Protein AF-0000000084834146 (afdb_homodimer)

Structure (mmCIF, N/CA/C/O backbone):
data_AF-0000000084834146-model_v1
#
loop_
_entity.id
_entity.type
_entity.pdbx_description
1 polymer 'TIFA inhibitor'
#
loop_
_atom_site.group_PDB
_atom_site.id
_atom_site.type_symbol
_atom_site.label_atom_id
_atom_site.label_alt_id
_atom_site.label_comp_id
_atom_site.label_asym_id
_atom_site.label_entity_id
_atom_site.label_seq_id
_atom_site.pdbx_PDB_ins_code
_atom_site.Cartn_x
_atom_site.Cartn_y
_atom_site.Cartn_z
_atom_site.occupancy
_atom_site.B_iso_or_equiv
_atom_site.auth_seq_id
_atom_site.auth_comp_id
_atom_site.auth_asym_id
_atom_site.auth_atom_id
_atom_site.pdbx_PDB_model_num
ATOM 1 N N . MET A 1 1 ? 30.234 0.533 -3.324 1 49.28 1 MET A N 1
ATOM 2 C CA . MET A 1 1 ? 29.766 -0.846 -3.395 1 49.28 1 MET A CA 1
ATOM 3 C C . MET A 1 1 ? 28.297 -0.895 -3.822 1 49.28 1 MET A C 1
ATOM 5 O O . MET A 1 1 ? 27.484 -0.111 -3.34 1 49.28 1 MET A O 1
ATOM 9 N N . GLU A 1 2 ? 27.922 -1.346 -4.926 1 60.44 2 GLU A N 1
ATOM 10 C CA . GLU A 1 2 ? 26.562 -1.319 -5.461 1 60.44 2 GLU A CA 1
ATOM 11 C C . GLU A 1 2 ? 25.578 -1.938 -4.48 1 60.44 2 GLU A C 1
ATOM 13 O O . GLU A 1 2 ? 25.828 -3.016 -3.938 1 60.44 2 GLU A O 1
ATOM 18 N N . GLU A 1 3 ? 24.719 -1.154 -3.863 1 77.25 3 GLU A N 1
ATOM 19 C CA . GLU A 1 3 ? 23.781 -1.644 -2.865 1 77.25 3 GLU A CA 1
ATOM 20 C C . GLU A 1 3 ? 23.031 -2.877 -3.369 1 77.25 3 GLU A C 1
ATOM 22 O O . GLU A 1 3 ? 22.562 -2.902 -4.508 1 77.25 3 GLU A O 1
ATOM 27 N N . GLN A 1 4 ? 23.266 -3.998 -2.686 1 89.62 4 GLN A N 1
ATOM 28 C CA . GLN A 1 4 ? 22.578 -5.242 -3.035 1 89.62 4 GLN A CA 1
ATOM 29 C C . GLN A 1 4 ? 21.078 -5.039 -3.115 1 89.62 4 GLN A C 1
ATOM 31 O O . GLN A 1 4 ? 20.453 -4.59 -2.152 1 89.62 4 GLN A O 1
ATOM 36 N N . VAL A 1 5 ? 20.516 -5.234 -4.289 1 93.19 5 VAL A N 1
ATOM 37 C CA . VAL A 1 5 ? 19.094 -5.039 -4.582 1 93.19 5 VAL A CA 1
ATOM 38 C C . VAL A 1 5 ? 18.297 -6.227 -4.059 1 93.19 5 VAL A C 1
ATOM 40 O O . VAL A 1 5 ? 18.75 -7.371 -4.129 1 93.19 5 VAL A O 1
ATOM 43 N N . SER A 1 6 ? 17.203 -5.977 -3.434 1 94.88 6 SER A N 1
ATOM 44 C CA . SER A 1 6 ? 16.297 -7.059 -3.068 1 94.88 6 SER A CA 1
ATOM 45 C C . SER A 1 6 ? 15.781 -7.793 -4.301 1 94.88 6 SER A C 1
ATOM 47 O O . SER A 1 6 ? 15.477 -7.168 -5.32 1 94.88 6 SER A O 1
ATOM 49 N N . VAL A 1 7 ? 15.68 -9.125 -4.188 1 96.94 7 VAL A N 1
ATOM 50 C CA . VAL A 1 7 ? 15.211 -9.938 -5.301 1 96.94 7 VAL A CA 1
ATOM 51 C C . VAL A 1 7 ? 14.031 -10.797 -4.852 1 96.94 7 VAL A C 1
ATOM 53 O O . VAL A 1 7 ? 14.117 -11.508 -3.842 1 96.94 7 VAL A O 1
ATOM 56 N N . LEU A 1 8 ? 12.953 -10.742 -5.594 1 98.12 8 LEU A N 1
ATOM 57 C CA . LEU A 1 8 ? 11.836 -11.664 -5.43 1 98.12 8 LEU A CA 1
ATOM 58 C C . LEU A 1 8 ? 11.859 -12.75 -6.508 1 98.12 8 LEU A C 1
ATOM 60 O O . LEU A 1 8 ? 11.711 -12.453 -7.695 1 98.12 8 LEU A O 1
ATOM 64 N N . ASN A 1 9 ? 12.062 -13.961 -6.078 1 98.56 9 ASN A N 1
ATOM 65 C CA . ASN A 1 9 ? 11.922 -15.109 -6.965 1 98.56 9 ASN A CA 1
ATOM 66 C C . ASN A 1 9 ? 10.523 -15.703 -6.906 1 98.56 9 ASN A C 1
ATOM 68 O O . ASN A 1 9 ? 10.102 -16.203 -5.859 1 98.56 9 ASN A O 1
ATOM 72 N N . ILE A 1 10 ? 9.828 -15.672 -8.039 1 98.75 10 ILE A N 1
ATOM 73 C CA . ILE A 1 10 ? 8.422 -16.078 -8.047 1 98.75 10 ILE A CA 1
ATOM 74 C C . ILE A 1 10 ? 8.211 -17.188 -9.07 1 98.75 10 ILE A C 1
ATOM 76 O O . ILE A 1 10 ? 8.406 -16.984 -10.266 1 98.75 10 ILE A O 1
ATOM 80 N N . SER A 1 11 ? 7.863 -18.328 -8.562 1 98.75 11 SER A N 1
ATOM 81 C CA . SER A 1 11 ? 7.465 -19.422 -9.438 1 98.75 11 SER A CA 1
ATOM 82 C C . SER A 1 11 ? 5.953 -19.469 -9.625 1 98.75 11 SER A C 1
ATOM 84 O O . SER A 1 11 ? 5.195 -19.25 -8.672 1 98.75 11 SER A O 1
ATOM 86 N N . LEU A 1 12 ? 5.555 -19.734 -10.82 1 98.62 12 LEU A N 1
ATOM 87 C CA . LEU A 1 12 ? 4.137 -19.75 -11.164 1 98.62 12 LEU A CA 1
ATOM 88 C C . LEU A 1 12 ? 3.752 -21.078 -11.812 1 98.62 12 LEU A C 1
ATOM 90 O O . LEU A 1 12 ? 4.523 -21.641 -12.602 1 98.62 12 LEU A O 1
ATOM 94 N N . HIS A 1 13 ? 2.535 -21.453 -11.477 1 98.38 13 HIS A N 1
ATOM 95 C CA . HIS A 1 13 ? 1.999 -22.641 -12.125 1 98.38 13 HIS A CA 1
ATOM 96 C C . HIS A 1 13 ? 0.482 -22.562 -12.258 1 98.38 13 HIS A C 1
ATOM 98 O O . HIS A 1 13 ? -0.198 -22.062 -11.367 1 98.38 13 HIS A O 1
ATOM 104 N N . HIS A 1 14 ? 0.017 -23.016 -13.297 1 97.56 14 HIS A N 1
ATOM 105 C CA . HIS A 1 14 ? -1.394 -23.281 -13.547 1 97.56 14 HIS A CA 1
ATOM 106 C C . HIS A 1 14 ? -1.573 -24.594 -14.297 1 97.56 14 HIS A C 1
ATOM 108 O O . HIS A 1 14 ? -0.819 -24.891 -15.227 1 97.56 14 HIS A O 1
ATOM 114 N N . PRO A 1 15 ? -2.533 -25.406 -13.922 1 95.44 15 PRO A N 1
ATOM 115 C CA . PRO A 1 15 ? -2.703 -26.719 -14.547 1 95.44 15 PRO A CA 1
ATOM 116 C C . PRO A 1 15 ? -2.883 -26.625 -16.062 1 95.44 15 PRO A C 1
ATOM 118 O O . PRO A 1 15 ? -2.43 -27.5 -16.797 1 95.44 15 PRO A O 1
ATOM 121 N N . GLU A 1 16 ? -3.482 -25.594 -16.578 1 95.56 16 GLU A N 1
ATOM 122 C CA . GLU A 1 16 ? -3.746 -25.453 -18 1 95.56 16 GLU A CA 1
ATOM 123 C C . GLU A 1 16 ? -2.889 -24.359 -18.609 1 95.56 16 GLU A C 1
ATOM 125 O O . GLU A 1 16 ? -3.287 -23.734 -19.594 1 95.56 16 GLU A O 1
ATOM 130 N N . GLN A 1 17 ? -1.778 -24.047 -18.031 1 94.75 17 GLN A N 1
ATOM 131 C CA . GLN A 1 17 ? -0.967 -22.906 -18.438 1 94.75 17 GLN A CA 1
ATOM 132 C C . GLN A 1 17 ? -0.542 -23.031 -19.906 1 94.75 17 GLN A C 1
ATOM 134 O O . GLN A 1 17 ? -0.37 -22.016 -20.594 1 94.75 17 GLN A O 1
ATOM 139 N N . GLU A 1 18 ? -0.405 -24.219 -20.438 1 92.12 18 GLU A N 1
ATOM 140 C CA . GLU A 1 18 ? 0.035 -24.422 -21.828 1 92.12 18 GLU A CA 1
ATOM 141 C C . GLU A 1 18 ? -1.078 -24.078 -22.812 1 92.12 18 GLU A C 1
ATOM 143 O O . GLU A 1 18 ? -0.808 -23.688 -23.953 1 92.12 18 GLU A O 1
ATOM 148 N N . ARG A 1 19 ? -2.305 -24.141 -22.344 1 93.19 19 ARG A N 1
ATOM 149 C CA . ARG A 1 19 ? -3.443 -24.016 -23.25 1 93.19 19 ARG A CA 1
ATOM 150 C C . ARG A 1 19 ? -4.125 -22.672 -23.078 1 93.19 19 ARG A C 1
ATOM 152 O O . ARG A 1 19 ? -4.688 -22.125 -24.047 1 93.19 19 ARG A O 1
ATOM 159 N N . ASN A 1 20 ? -4.062 -22.109 -21.938 1 93.69 20 ASN A N 1
ATOM 160 C CA . ASN A 1 20 ? -4.926 -20.953 -21.672 1 93.69 20 ASN A CA 1
ATOM 161 C C . ASN A 1 20 ? -4.141 -19.656 -21.688 1 93.69 20 ASN A C 1
ATOM 163 O O . ASN A 1 20 ? -4.73 -18.562 -21.625 1 93.69 20 ASN A O 1
ATOM 167 N N . GLY A 1 21 ? -2.889 -19.656 -21.719 1 96 21 GLY A N 1
ATOM 168 C CA . GLY A 1 21 ? -2.057 -18.469 -21.844 1 96 21 GLY A CA 1
ATOM 169 C C . GLY A 1 21 ? -2.061 -17.594 -20.609 1 96 21 GLY A C 1
ATOM 170 O O . GLY A 1 21 ? -1.815 -16.391 -20.688 1 96 21 GLY A O 1
ATOM 171 N N . VAL A 1 22 ? -2.41 -18.125 -19.531 1 97.75 22 VAL A N 1
ATOM 172 C CA . VAL A 1 22 ? -2.602 -17.375 -18.297 1 97.75 22 VAL A CA 1
ATOM 173 C C . VAL A 1 22 ? -1.335 -16.594 -17.969 1 97.75 22 VAL A C 1
ATOM 175 O O . VAL A 1 22 ? -1.408 -15.469 -17.453 1 97.75 22 VAL A O 1
ATOM 178 N N . PHE A 1 23 ? -0.133 -17.094 -18.344 1 98.25 23 PHE A N 1
ATOM 179 C CA . PHE A 1 23 ? 1.124 -16.438 -17.984 1 98.25 23 PHE A CA 1
ATOM 180 C C . PHE A 1 23 ? 1.794 -15.859 -19.234 1 98.25 23 PHE A C 1
ATOM 182 O O . PHE A 1 23 ? 3 -15.602 -19.234 1 98.25 23 PHE A O 1
ATOM 189 N N . SER A 1 24 ? 1.074 -15.648 -20.312 1 97.69 24 SER A N 1
ATOM 190 C CA . SER A 1 24 ? 1.635 -15.242 -21.594 1 97.69 24 SER A CA 1
ATOM 191 C C . SER A 1 24 ? 2.273 -13.859 -21.5 1 97.69 24 SER A C 1
ATOM 193 O O . SER A 1 24 ? 3.188 -13.547 -22.266 1 97.69 24 SER A O 1
ATOM 195 N N . GLU A 1 25 ? 1.869 -13.062 -20.578 1 97.38 25 GLU A N 1
ATOM 196 C CA . GLU A 1 25 ? 2.371 -11.695 -20.5 1 97.38 25 GLU A CA 1
ATOM 197 C C . GLU A 1 25 ? 3.312 -11.516 -19.312 1 97.38 25 GLU A C 1
ATOM 199 O O . GLU A 1 25 ? 3.723 -10.398 -19 1 97.38 25 GLU A O 1
ATOM 204 N N . VAL A 1 26 ? 3.635 -12.578 -18.656 1 98.19 26 VAL A N 1
ATOM 205 C CA . VAL A 1 26 ? 4.543 -12.492 -17.516 1 98.19 26 VAL A CA 1
ATOM 206 C C . VAL A 1 26 ? 5.988 -12.477 -18.016 1 98.19 26 VAL A C 1
ATOM 208 O O . VAL A 1 26 ? 6.434 -13.406 -18.688 1 98.19 26 VAL A O 1
ATOM 211 N N . PRO A 1 27 ? 6.688 -11.453 -17.719 1 97.56 27 PRO A N 1
ATOM 212 C CA . PRO A 1 27 ? 8.094 -11.43 -18.141 1 97.56 27 PRO A CA 1
ATOM 213 C C . PRO A 1 27 ? 8.969 -12.367 -17.312 1 97.56 27 PRO A C 1
ATOM 215 O O . PRO A 1 27 ? 8.562 -12.82 -16.234 1 97.56 27 PRO A O 1
ATOM 218 N N . ALA A 1 28 ? 10.133 -12.633 -17.844 1 98.06 28 ALA A N 1
ATOM 219 C CA . ALA A 1 28 ? 11.078 -13.438 -17.078 1 98.06 28 ALA A CA 1
ATOM 220 C C . ALA A 1 28 ? 11.609 -12.664 -15.875 1 98.06 28 ALA A C 1
ATOM 222 O O . ALA A 1 28 ? 11.852 -13.242 -14.812 1 98.06 28 ALA A O 1
ATOM 223 N N . GLN A 1 29 ? 11.781 -11.359 -16.125 1 98.12 29 GLN A N 1
ATOM 224 C CA . GLN A 1 29 ? 12.312 -10.508 -15.07 1 98.12 29 GLN A CA 1
ATOM 225 C C . GLN A 1 29 ? 11.75 -9.094 -15.172 1 98.12 29 GLN A C 1
ATOM 227 O O . GLN A 1 29 ? 11.5 -8.594 -16.266 1 98.12 29 GLN A O 1
ATOM 232 N N . LEU A 1 30 ? 11.57 -8.539 -14.055 1 97.56 30 LEU A N 1
ATOM 233 C CA . LEU A 1 30 ? 11.117 -7.156 -13.938 1 97.56 30 LEU A CA 1
ATOM 234 C C . LEU A 1 30 ? 11.969 -6.387 -12.938 1 97.56 30 LEU A C 1
ATOM 236 O O . LEU A 1 30 ? 12.25 -6.887 -11.844 1 97.56 30 LEU A O 1
ATOM 240 N N . GLN A 1 31 ? 12.484 -5.27 -13.328 1 96.56 31 GLN A N 1
ATOM 241 C CA . GLN A 1 31 ? 13.133 -4.34 -12.414 1 96.56 31 GLN A CA 1
ATOM 242 C C . GLN A 1 31 ? 12.297 -3.076 -12.227 1 96.56 31 GLN A C 1
ATOM 244 O O . GLN A 1 31 ? 11.812 -2.498 -13.203 1 96.56 31 GLN A O 1
ATOM 249 N N . GLN A 1 32 ? 12.07 -2.701 -11.062 1 95.44 32 GLN A N 1
ATOM 250 C CA . GLN A 1 32 ? 11.258 -1.521 -10.805 1 95.44 32 GLN A CA 1
ATOM 251 C C . GLN A 1 32 ? 11.656 -0.852 -9.5 1 95.44 32 GLN A C 1
ATOM 253 O O . GLN A 1 32 ? 12.453 -1.399 -8.734 1 95.44 32 GLN A O 1
ATOM 258 N N . ASP A 1 33 ? 11.164 0.334 -9.289 1 95.5 33 ASP A N 1
ATOM 259 C CA . ASP A 1 33 ? 11.398 1.001 -8.008 1 95.5 33 ASP A CA 1
ATOM 260 C C . ASP A 1 33 ? 10.68 0.275 -6.875 1 95.5 33 ASP A C 1
ATOM 262 O O . ASP A 1 33 ? 10.219 -0.853 -7.047 1 95.5 33 ASP A O 1
ATOM 266 N N . LEU A 1 34 ? 10.602 0.832 -5.746 1 95.62 34 LEU A N 1
ATOM 267 C CA . LEU A 1 34 ? 10.07 0.173 -4.559 1 95.62 34 LEU A CA 1
ATOM 268 C C . LEU A 1 34 ? 8.578 0.448 -4.41 1 95.62 34 LEU A C 1
ATOM 270 O O . LEU A 1 34 ? 8.07 0.588 -3.293 1 95.62 34 LEU A O 1
ATOM 274 N N . SER A 1 35 ? 7.898 0.597 -5.605 1 94.94 35 SER A N 1
ATOM 275 C CA . SER A 1 35 ? 6.441 0.665 -5.633 1 94.94 35 SER A CA 1
ATOM 276 C C . SER A 1 35 ? 5.82 -0.717 -5.457 1 94.94 35 SER A C 1
ATOM 278 O O . SER A 1 35 ? 6.5 -1.733 -5.613 1 94.94 35 SER A O 1
ATOM 280 N N . PRO A 1 36 ? 4.586 -0.79 -5.078 1 96.69 36 PRO A N 1
ATOM 281 C CA . PRO A 1 36 ? 3.926 -2.088 -4.93 1 96.69 36 PRO A CA 1
ATOM 282 C C . PRO A 1 36 ? 3.887 -2.883 -6.23 1 96.69 36 PRO A C 1
ATOM 284 O O . PRO A 1 36 ? 3.814 -2.299 -7.312 1 96.69 36 PRO A O 1
ATOM 287 N N . ILE A 1 37 ? 3.938 -4.199 -6.117 1 98.12 37 ILE A N 1
ATOM 288 C CA . ILE A 1 37 ? 3.75 -5.117 -7.234 1 98.12 37 ILE A CA 1
ATOM 289 C C . ILE A 1 37 ? 2.332 -5.684 -7.207 1 98.12 37 ILE A C 1
ATOM 291 O O . ILE A 1 37 ? 1.942 -6.352 -6.246 1 98.12 37 ILE A O 1
ATOM 295 N N . VAL A 1 38 ? 1.641 -5.43 -8.227 1 98.44 38 VAL A N 1
ATOM 296 C CA . VAL A 1 38 ? 0.25 -5.867 -8.266 1 98.44 38 VAL A CA 1
ATOM 297 C C . VAL A 1 38 ? 0.069 -6.926 -9.352 1 98.44 38 VAL A C 1
ATOM 299 O O . VAL A 1 38 ? 0.483 -6.727 -10.492 1 98.44 38 VAL A O 1
ATOM 302 N N . PHE A 1 39 ? -0.472 -8.094 -8.977 1 98.31 39 PHE A N 1
ATOM 303 C CA . PHE A 1 39 ? -0.866 -9.156 -9.898 1 98.31 39 PHE A CA 1
ATOM 304 C C . PHE A 1 39 ? -2.354 -9.07 -10.219 1 98.31 39 PHE A C 1
ATOM 306 O O . PHE A 1 39 ? -3.178 -8.891 -9.32 1 98.31 39 PHE A O 1
ATOM 313 N N . GLY A 1 40 ? -2.709 -9.195 -11.414 1 98.19 40 GLY A N 1
ATOM 314 C CA . GLY A 1 40 ? -4.102 -9.18 -11.828 1 98.19 40 GLY A CA 1
ATOM 315 C C . GLY A 1 40 ? -4.273 -9.195 -13.336 1 98.19 40 GLY A C 1
ATOM 316 O O . GLY A 1 40 ? -3.301 -9.383 -14.078 1 98.19 40 GLY A O 1
ATOM 317 N N . ARG A 1 41 ? -5.488 -9.031 -13.766 1 97.62 41 ARG A N 1
ATOM 318 C CA . ARG A 1 41 ? -5.809 -9.078 -15.195 1 97.62 41 ARG A CA 1
ATOM 319 C C . ARG A 1 41 ? -5.73 -7.691 -15.82 1 97.62 41 ARG A C 1
ATOM 321 O O . ARG A 1 41 ? -5.559 -7.562 -17.031 1 97.62 41 ARG A O 1
ATOM 328 N N . GLY A 1 42 ? -5.824 -6.691 -14.992 1 97.81 42 GLY A N 1
ATOM 329 C CA . GLY A 1 42 ? -5.902 -5.328 -15.5 1 97.81 42 GLY A CA 1
ATOM 330 C C . GLY A 1 42 ? -4.621 -4.867 -16.172 1 97.81 42 GLY A C 1
ATOM 331 O O . GLY A 1 42 ? -3.527 -5.266 -15.773 1 97.81 42 GLY A O 1
ATOM 332 N N . ALA A 1 43 ? -4.703 -3.928 -17.062 1 96.94 43 ALA A N 1
ATOM 333 C CA . ALA A 1 43 ? -3.561 -3.432 -17.828 1 96.94 43 ALA A CA 1
ATOM 334 C C . ALA A 1 43 ? -2.625 -2.611 -16.938 1 96.94 43 ALA A C 1
ATOM 336 O O . ALA A 1 43 ? -1.446 -2.443 -17.266 1 96.94 43 ALA A O 1
ATOM 337 N N . ASP A 1 44 ? -3.115 -2.148 -15.875 1 95.5 44 ASP A N 1
ATOM 338 C CA . ASP A 1 44 ? -2.318 -1.294 -15 1 95.5 44 ASP A CA 1
ATOM 339 C C . ASP A 1 44 ? -1.569 -2.123 -13.961 1 95.5 44 ASP A C 1
ATOM 341 O O . ASP A 1 44 ? -0.814 -1.578 -13.156 1 95.5 44 ASP A O 1
ATOM 345 N N . CYS A 1 45 ? -1.738 -3.432 -13.953 1 97.94 45 CYS A N 1
ATOM 346 C CA . CYS A 1 45 ? -1.037 -4.297 -13.008 1 97.94 45 CYS A CA 1
ATOM 347 C C . CYS A 1 45 ? 0.429 -4.449 -13.398 1 97.94 45 CYS A C 1
ATOM 349 O O . CYS A 1 45 ? 0.771 -4.41 -14.578 1 97.94 45 CYS A O 1
ATOM 351 N N . THR A 1 46 ? 1.287 -4.59 -12.367 1 98.12 46 THR A N 1
ATOM 352 C CA . THR A 1 46 ? 2.703 -4.855 -12.594 1 98.12 46 THR A CA 1
ATOM 353 C C . THR A 1 46 ? 2.895 -6.172 -13.344 1 98.12 46 THR A C 1
ATOM 355 O O . THR A 1 46 ? 3.73 -6.262 -14.242 1 98.12 46 THR A O 1
ATOM 358 N N . VAL A 1 47 ? 2.186 -7.211 -12.953 1 98.44 47 VAL A N 1
ATOM 359 C CA . VAL A 1 47 ? 2.221 -8.547 -13.547 1 98.44 47 VAL A CA 1
ATOM 360 C C . VAL A 1 47 ? 0.82 -8.938 -14.008 1 98.44 47 VAL A C 1
ATOM 362 O O . VAL A 1 47 ? -0.088 -9.102 -13.188 1 98.44 47 VAL A O 1
ATOM 365 N N . ARG A 1 48 ? 0.682 -9.148 -15.234 1 98.5 48 ARG A N 1
ATOM 366 C CA . ARG A 1 48 ? -0.633 -9.453 -15.789 1 98.5 48 ARG A CA 1
ATOM 367 C C . ARG A 1 48 ? -0.854 -10.961 -15.883 1 98.5 48 ARG A C 1
ATOM 369 O O . ARG A 1 48 ? -0.026 -11.68 -16.438 1 98.5 48 ARG A O 1
ATOM 376 N N . LEU A 1 49 ? -1.865 -11.438 -15.32 1 97.94 49 LEU A N 1
ATOM 377 C CA . LEU A 1 49 ? -2.32 -12.82 -15.391 1 97.94 49 LEU A CA 1
ATOM 378 C C . LEU A 1 49 ? -3.564 -12.938 -16.266 1 97.94 49 LEU A C 1
ATOM 380 O O . LEU A 1 49 ? -4.641 -12.469 -15.891 1 97.94 49 LEU A O 1
ATOM 384 N N . GLN A 1 50 ? -3.447 -13.602 -17.375 1 97.31 50 GLN A N 1
ATOM 385 C CA . GLN A 1 50 ? -4.492 -13.625 -18.391 1 97.31 50 GLN A CA 1
ATOM 386 C C . GLN A 1 50 ? -5.508 -14.727 -18.125 1 97.31 50 GLN A C 1
ATOM 388 O O . GLN A 1 50 ? -5.438 -15.805 -18.719 1 97.31 50 GLN A O 1
ATOM 393 N N . HIS A 1 51 ? -6.434 -14.461 -17.312 1 95.75 51 HIS A N 1
ATOM 394 C CA . HIS A 1 51 ? -7.508 -15.398 -17 1 95.75 51 HIS A CA 1
ATOM 395 C C . HIS A 1 51 ? -8.773 -14.656 -16.578 1 95.75 51 HIS A C 1
ATOM 397 O O . HIS A 1 51 ? -8.703 -13.703 -15.789 1 95.75 51 HIS A O 1
ATOM 403 N N . GLN A 1 52 ? -9.867 -15.102 -17.016 1 94.38 52 GLN A N 1
ATOM 404 C CA . GLN A 1 52 ? -11.133 -14.398 -16.828 1 94.38 52 GLN A CA 1
ATOM 405 C C . GLN A 1 52 ? -11.516 -14.359 -15.352 1 94.38 52 GLN A C 1
ATOM 407 O O . GLN A 1 52 ? -12.203 -13.438 -14.906 1 94.38 52 GLN A O 1
ATOM 412 N N . GLN A 1 53 ? -11.078 -15.336 -14.586 1 95.56 53 GLN A N 1
ATOM 413 C CA . GLN A 1 53 ? -11.477 -15.422 -13.188 1 95.56 53 GLN A CA 1
ATOM 414 C C . GLN A 1 53 ? -10.508 -14.672 -12.289 1 95.56 53 GLN A C 1
ATOM 416 O O . GLN A 1 53 ? -10.719 -14.57 -11.078 1 95.56 53 GLN A O 1
ATOM 421 N N . VAL A 1 54 ? -9.43 -14.227 -12.859 1 96.69 54 VAL A N 1
ATOM 422 C CA . VAL A 1 54 ? -8.508 -13.383 -12.102 1 96.69 54 VAL A CA 1
ATOM 423 C C . VAL A 1 54 ? -9.055 -11.961 -12.023 1 96.69 54 VAL A C 1
ATOM 425 O O . VAL A 1 54 ? -9.477 -11.398 -13.031 1 96.69 54 VAL A O 1
ATOM 428 N N . SER A 1 55 ? -9.078 -11.383 -10.844 1 97.25 55 SER A N 1
ATOM 429 C CA . SER A 1 55 ? -9.555 -10.008 -10.68 1 97.25 55 SER A CA 1
ATOM 430 C C . SER A 1 55 ? -8.641 -9.016 -11.391 1 97.25 55 SER A C 1
ATOM 432 O O . SER A 1 55 ? -7.465 -9.305 -11.625 1 97.25 55 SER A O 1
ATOM 434 N N . ARG A 1 56 ? -9.211 -7.824 -11.812 1 97 56 ARG A N 1
ATOM 435 C CA . ARG A 1 56 ? -8.414 -6.781 -12.445 1 97 56 ARG A CA 1
ATOM 436 C C . ARG A 1 56 ? -7.207 -6.422 -11.586 1 97 56 ARG A C 1
ATOM 438 O O . ARG A 1 56 ? -6.109 -6.207 -12.102 1 97 56 ARG A O 1
ATOM 445 N N . ARG A 1 57 ? -7.418 -6.301 -10.344 1 97.06 57 ARG A N 1
ATOM 446 C CA . ARG A 1 57 ? -6.391 -6.242 -9.305 1 97.06 57 ARG A CA 1
ATOM 447 C C . ARG A 1 57 ? -6.598 -7.34 -8.266 1 97.06 57 ARG A C 1
ATOM 449 O O . ARG A 1 57 ? -7.574 -7.312 -7.512 1 97.06 57 ARG A O 1
ATOM 456 N N . HIS A 1 58 ? -5.695 -8.266 -8.133 1 98.12 58 HIS A N 1
ATOM 457 C CA . HIS A 1 58 ? -5.992 -9.492 -7.395 1 98.12 58 HIS A CA 1
ATOM 458 C C . HIS A 1 58 ? -5.141 -9.602 -6.137 1 98.12 58 HIS A C 1
ATOM 460 O O . HIS A 1 58 ? -5.66 -9.883 -5.055 1 98.12 58 HIS A O 1
ATOM 466 N N . LEU A 1 59 ? -3.852 -9.422 -6.309 1 97.75 59 LEU A N 1
ATOM 467 C CA . LEU A 1 59 ? -2.879 -9.578 -5.234 1 97.75 59 LEU A CA 1
ATOM 468 C C . LEU A 1 59 ? -1.832 -8.469 -5.281 1 97.75 59 LEU A C 1
ATOM 470 O O . LEU A 1 59 ? -1.352 -8.109 -6.359 1 97.75 59 LEU A O 1
ATOM 474 N N . GLN A 1 60 ? -1.464 -7.961 -4.117 1 98.19 60 GLN A N 1
ATOM 475 C CA . GLN A 1 60 ? -0.455 -6.914 -4.027 1 98.19 60 GLN A CA 1
ATOM 476 C C . GLN A 1 60 ? 0.687 -7.324 -3.104 1 98.19 60 GLN A C 1
ATOM 478 O O . GLN A 1 60 ? 0.451 -7.844 -2.012 1 98.19 60 GLN A O 1
ATOM 483 N N . LEU A 1 61 ? 1.881 -7.219 -3.58 1 97.81 61 LEU A N 1
ATOM 484 C CA . LEU A 1 61 ? 3.082 -7.254 -2.752 1 97.81 61 LEU A CA 1
ATOM 485 C C . LEU A 1 61 ? 3.578 -5.844 -2.455 1 97.81 61 LEU A C 1
ATOM 487 O O . LEU A 1 61 ? 3.928 -5.098 -3.373 1 97.81 61 LEU A O 1
ATOM 491 N N . GLU A 1 62 ? 3.613 -5.492 -1.273 1 96.69 62 GLU A N 1
ATOM 492 C CA . GLU A 1 62 ? 3.959 -4.137 -0.864 1 96.69 62 GLU A CA 1
ATOM 493 C C . GLU A 1 62 ? 5.266 -4.113 -0.074 1 96.69 62 GLU A C 1
ATOM 495 O O . GLU A 1 62 ? 5.344 -4.676 1.021 1 96.69 62 GLU A O 1
ATOM 500 N N . PRO A 1 63 ? 6.285 -3.42 -0.572 1 96.25 63 PRO A N 1
ATOM 501 C CA . PRO A 1 63 ? 7.527 -3.297 0.197 1 96.25 63 PRO A CA 1
ATOM 502 C C . PRO A 1 63 ? 7.414 -2.295 1.345 1 96.25 63 PRO A C 1
ATOM 504 O O . PRO A 1 63 ? 6.723 -1.28 1.217 1 96.25 63 PRO A O 1
ATOM 507 N N . TYR A 1 64 ? 8.039 -2.564 2.402 1 95 64 TYR A N 1
ATOM 508 C CA . TYR A 1 64 ? 8.109 -1.64 3.527 1 95 64 TYR A CA 1
ATOM 509 C C . TYR A 1 64 ? 9.336 -1.921 4.387 1 95 64 TYR A C 1
ATOM 511 O O . TYR A 1 64 ? 10.039 -2.918 4.18 1 95 64 TYR A O 1
ATOM 519 N N . LEU A 1 65 ? 9.648 -0.968 5.277 1 93.31 65 LEU A N 1
ATOM 520 C CA . LEU A 1 65 ? 10.695 -1.114 6.277 1 93.31 65 LEU A CA 1
ATOM 521 C C . LEU A 1 65 ? 10.133 -0.967 7.688 1 93.31 65 LEU A C 1
ATOM 523 O O . LEU A 1 65 ? 9.164 -0.229 7.898 1 93.31 65 LEU A O 1
ATOM 527 N N . GLU A 1 66 ? 10.625 -1.732 8.539 1 90.44 66 GLU A N 1
ATOM 528 C CA . GLU A 1 66 ? 10.328 -1.562 9.953 1 90.44 66 GLU A CA 1
ATOM 529 C C . GLU A 1 66 ? 11.445 -0.807 10.672 1 90.44 66 GLU A C 1
ATOM 531 O O . GLU A 1 66 ? 12.602 -0.851 10.242 1 90.44 66 GLU A O 1
ATOM 536 N N . LYS A 1 67 ? 10.992 -0.113 11.688 1 86.44 67 LYS A N 1
ATOM 537 C CA . LYS A 1 67 ? 12 0.632 12.438 1 86.44 67 LYS A CA 1
ATOM 538 C C . LYS A 1 67 ? 13.141 -0.276 12.867 1 86.44 67 LYS A C 1
ATOM 540 O O . LYS A 1 67 ? 12.914 -1.354 13.422 1 86.44 67 LYS A O 1
ATOM 545 N N . GLY A 1 68 ? 14.32 0.151 12.602 1 85.88 68 GLY A N 1
ATOM 546 C CA . GLY A 1 68 ? 15.508 -0.565 13.031 1 85.88 68 GLY A CA 1
ATOM 547 C C . GLY A 1 68 ? 15.906 -1.683 12.086 1 85.88 68 GLY A C 1
ATOM 548 O O . GLY A 1 68 ? 16.953 -2.311 12.266 1 85.88 68 GLY A O 1
ATOM 549 N N . ASP A 1 69 ? 15.141 -2.018 11.148 1 86.12 69 ASP A N 1
ATOM 550 C CA . ASP A 1 69 ? 15.438 -3.062 10.18 1 86.12 69 ASP A CA 1
ATOM 551 C C . ASP A 1 69 ? 16.094 -2.479 8.93 1 86.12 69 ASP A C 1
ATOM 553 O O . ASP A 1 69 ? 15.672 -1.438 8.422 1 86.12 69 ASP A O 1
ATOM 557 N N . LEU A 1 70 ? 17.156 -3.109 8.484 1 84.62 70 LEU A N 1
ATOM 558 C CA . LEU A 1 70 ? 17.875 -2.639 7.301 1 84.62 70 LEU A CA 1
ATOM 559 C C . LEU A 1 70 ? 17.375 -3.34 6.043 1 84.62 70 LEU A C 1
ATOM 561 O O . LEU A 1 70 ? 17.641 -2.893 4.93 1 84.62 70 LEU A O 1
ATOM 565 N N . HIS A 1 71 ? 16.656 -4.387 6.258 1 89.62 71 HIS A N 1
ATOM 566 C CA . HIS A 1 71 ? 16.219 -5.172 5.105 1 89.62 71 HIS A CA 1
ATOM 567 C C . HIS A 1 71 ? 14.773 -4.867 4.738 1 89.62 71 HIS A C 1
ATOM 569 O O . HIS A 1 71 ? 13.922 -4.738 5.617 1 89.62 71 HIS A O 1
ATOM 575 N N . LEU A 1 72 ? 14.602 -4.812 3.5 1 92.5 72 LEU A N 1
ATOM 576 C CA . LEU A 1 72 ? 13.266 -4.602 2.961 1 92.5 72 LEU A CA 1
ATOM 577 C C . LEU A 1 72 ? 12.367 -5.801 3.244 1 92.5 72 LEU A C 1
ATOM 579 O O . LEU A 1 72 ? 12.797 -6.949 3.107 1 92.5 72 LEU A O 1
ATOM 583 N N . ARG A 1 73 ? 11.172 -5.48 3.672 1 93.31 73 ARG A N 1
ATOM 584 C CA . ARG A 1 73 ? 10.133 -6.488 3.875 1 93.31 73 ARG A CA 1
ATOM 585 C C . ARG A 1 73 ? 8.977 -6.293 2.895 1 93.31 73 ARG A C 1
ATOM 587 O O . ARG A 1 73 ? 8.93 -5.293 2.178 1 93.31 73 ARG A O 1
ATOM 594 N N . PHE A 1 74 ? 8.141 -7.359 2.877 1 96.06 74 PHE A N 1
ATOM 595 C CA . PHE A 1 74 ? 6.973 -7.266 2.016 1 96.06 74 PHE A CA 1
ATOM 596 C C . PHE A 1 74 ? 5.727 -7.766 2.74 1 96.06 74 PHE A C 1
ATOM 598 O O . PHE A 1 74 ? 5.809 -8.656 3.588 1 96.06 74 PHE A O 1
ATOM 605 N N . SER A 1 75 ? 4.637 -7.172 2.385 1 96.38 75 SER A N 1
ATOM 606 C CA . SER A 1 75 ? 3.344 -7.719 2.785 1 96.38 75 SER A CA 1
ATOM 607 C C . SER A 1 75 ? 2.531 -8.164 1.574 1 96.38 75 SER A C 1
ATOM 609 O O . SER A 1 75 ? 2.689 -7.613 0.481 1 96.38 75 SER A O 1
ATOM 611 N N . LEU A 1 76 ? 1.723 -9.203 1.76 1 97.06 76 LEU A N 1
ATOM 612 C CA . LEU A 1 76 ? 0.785 -9.703 0.762 1 97.06 76 LEU A CA 1
ATOM 613 C C . LEU A 1 76 ? -0.646 -9.312 1.113 1 97.06 76 LEU A C 1
ATOM 615 O O . LEU A 1 76 ? -1.098 -9.539 2.238 1 97.06 76 LEU A O 1
ATOM 619 N N . LYS A 1 77 ? -1.281 -8.758 0.18 1 96.94 77 LYS A N 1
ATOM 620 C CA . LYS A 1 77 ? -2.66 -8.336 0.406 1 96.94 77 LYS A CA 1
ATOM 621 C C . LYS A 1 77 ? -3.582 -8.859 -0.693 1 96.94 77 LYS A C 1
ATOM 623 O O . LYS A 1 77 ? -3.246 -8.781 -1.878 1 96.94 77 LYS A O 1
ATOM 628 N N . ASN A 1 78 ? -4.711 -9.469 -0.25 1 97.31 78 ASN A N 1
ATOM 629 C CA . ASN A 1 78 ? -5.73 -9.867 -1.217 1 97.31 78 ASN A CA 1
ATOM 630 C C . ASN A 1 78 ? -6.574 -8.672 -1.66 1 97.31 78 ASN A C 1
ATOM 632 O O . ASN A 1 78 ? -7.23 -8.031 -0.837 1 97.31 78 ASN A O 1
ATOM 636 N N . LEU A 1 79 ? -6.602 -8.422 -2.947 1 96.69 79 LEU A N 1
ATOM 637 C CA . LEU A 1 79 ? -7.355 -7.277 -3.455 1 96.69 79 LEU A CA 1
ATOM 638 C C . LEU A 1 79 ? -8.633 -7.734 -4.152 1 96.69 79 LEU A C 1
ATOM 640 O O . LEU A 1 79 ? -9.391 -6.914 -4.672 1 96.69 79 LEU A O 1
ATOM 644 N N . SER A 1 80 ? -8.828 -9.031 -4.18 1 96.62 80 SER A N 1
ATOM 645 C CA . SER A 1 80 ? -9.977 -9.57 -4.895 1 96.62 80 SER A CA 1
ATOM 646 C C . SER A 1 80 ? -11.172 -9.742 -3.965 1 96.62 80 SER A C 1
ATOM 648 O O . SER A 1 80 ? -11.055 -10.352 -2.902 1 96.62 80 SER A O 1
ATOM 650 N N . ARG A 1 81 ? -12.344 -9.234 -4.375 1 91.56 81 ARG A N 1
ATOM 651 C CA . ARG A 1 81 ? -13.578 -9.422 -3.619 1 91.56 81 ARG A CA 1
ATOM 652 C C . ARG A 1 81 ? -14.273 -10.719 -4.016 1 91.56 81 ARG A C 1
ATOM 654 O O . ARG A 1 81 ? -15.141 -11.219 -3.293 1 91.56 81 ARG A O 1
ATOM 661 N N . LYS A 1 82 ? -13.883 -11.305 -5.109 1 87.56 82 LYS A N 1
ATOM 662 C CA . LYS A 1 82 ? -14.617 -12.391 -5.746 1 87.56 82 LYS A CA 1
ATOM 663 C C . LYS A 1 82 ? -13.938 -13.734 -5.504 1 87.56 82 LYS A C 1
ATOM 665 O O . LYS A 1 82 ? -14.609 -14.75 -5.312 1 87.56 82 LYS A O 1
ATOM 670 N N . SER A 1 83 ? -12.633 -13.648 -5.555 1 86.56 83 SER A N 1
ATOM 671 C CA . SER A 1 83 ? -11.883 -14.891 -5.645 1 86.56 83 SER A CA 1
ATOM 672 C C . SER A 1 83 ? -11.211 -15.227 -4.316 1 86.56 83 SER A C 1
ATOM 674 O O . SER A 1 83 ? -10.812 -14.328 -3.574 1 86.56 83 SER A O 1
ATOM 676 N N . SER A 1 84 ? -11.117 -16.469 -4.152 1 86.94 84 SER A N 1
ATOM 677 C CA . SER A 1 84 ? -10.438 -16.969 -2.957 1 86.94 84 SER A CA 1
ATOM 678 C C . SER A 1 84 ? -8.93 -16.938 -3.127 1 86.94 84 SER A C 1
ATOM 680 O O . SER A 1 84 ? -8.422 -17.062 -4.242 1 86.94 84 SER A O 1
ATOM 682 N N . MET A 1 85 ? -8.25 -16.656 -2.084 1 93.62 85 MET A N 1
ATOM 683 C CA . MET A 1 85 ? -6.793 -16.672 -2.045 1 93.62 85 MET A CA 1
ATOM 684 C C . MET A 1 85 ? -6.289 -17.281 -0.743 1 93.62 85 MET A C 1
ATOM 686 O O . MET A 1 85 ? -6.836 -17 0.328 1 93.62 85 MET A O 1
ATOM 690 N N . THR A 1 86 ? -5.32 -18.203 -0.853 1 95.56 86 THR A N 1
ATOM 691 C CA . THR A 1 86 ? -4.691 -18.734 0.346 1 95.56 86 THR A CA 1
ATOM 692 C C . THR A 1 86 ? -3.195 -18.422 0.358 1 95.56 86 THR A C 1
ATOM 694 O O . THR A 1 86 ? -2.564 -18.344 -0.698 1 95.56 86 THR A O 1
ATOM 697 N N . VAL A 1 87 ? -2.676 -18.234 1.529 1 96.12 87 VAL A N 1
ATOM 698 C CA . VAL A 1 87 ? -1.249 -18.047 1.773 1 96.12 87 VAL A CA 1
ATOM 699 C C . VAL A 1 87 ? -0.77 -19.062 2.814 1 96.12 87 VAL A C 1
ATOM 701 O O . VAL A 1 87 ? -1.208 -19.031 3.967 1 96.12 87 VAL A O 1
ATOM 704 N N . ASN A 1 88 ? 0.081 -19.938 2.311 1 94.88 88 ASN A N 1
ATOM 705 C CA . ASN A 1 88 ? 0.564 -21.031 3.154 1 94.88 88 ASN A CA 1
ATOM 706 C C . ASN A 1 88 ? -0.588 -21.797 3.797 1 94.88 88 ASN A C 1
ATOM 708 O O . ASN A 1 88 ? -0.567 -22.062 5 1 94.88 88 ASN A O 1
ATOM 712 N N . GLY A 1 89 ? -1.597 -21.953 3.043 1 93.12 89 GLY A N 1
ATOM 713 C CA . GLY A 1 89 ? -2.711 -22.797 3.461 1 93.12 89 GLY A CA 1
ATOM 714 C C . GLY 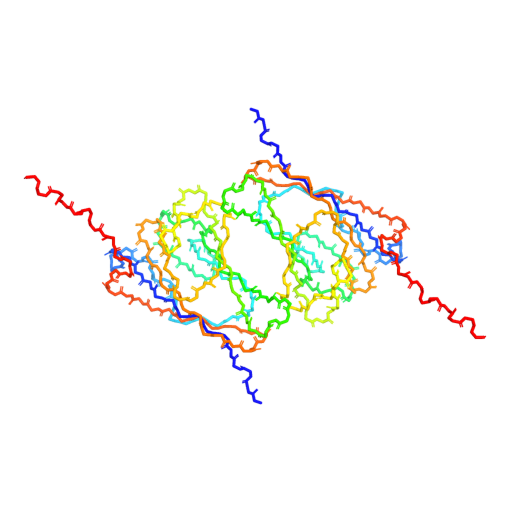A 1 89 ? -3.787 -22.016 4.203 1 93.12 89 GLY A C 1
ATOM 715 O O . GLY A 1 89 ? -4.844 -22.578 4.527 1 93.12 89 GLY A O 1
ATOM 716 N N . THR A 1 90 ? -3.58 -20.797 4.535 1 92.88 90 THR A N 1
ATOM 717 C CA . THR A 1 90 ? -4.543 -19.984 5.262 1 92.88 90 THR A CA 1
ATOM 718 C C . THR A 1 90 ? -5.316 -19.078 4.305 1 92.88 90 THR A C 1
ATOM 720 O O . THR A 1 90 ? -4.719 -18.391 3.475 1 92.88 90 THR A O 1
ATOM 723 N N . GLN A 1 91 ? -6.59 -19.094 4.535 1 94.75 91 GLN A N 1
ATOM 724 C CA . GLN A 1 91 ? -7.441 -18.281 3.674 1 94.75 91 GLN A CA 1
ATOM 725 C C . GLN A 1 91 ? -7.223 -16.781 3.936 1 94.75 91 GLN A C 1
ATOM 727 O O . GLN A 1 91 ? -7.195 -16.344 5.09 1 94.75 91 GLN A O 1
ATOM 732 N N . LEU A 1 92 ? -7.035 -16 2.924 1 94.62 92 LEU A N 1
ATOM 733 C CA . LEU A 1 92 ? -6.953 -14.547 2.967 1 94.62 92 LEU A CA 1
ATOM 734 C C . LEU A 1 92 ? -8.133 -13.914 2.234 1 94.62 92 LEU A C 1
ATOM 736 O O . LEU A 1 92 ? -8.281 -14.094 1.023 1 94.62 92 LEU A O 1
ATOM 740 N N . TRP A 1 93 ? -8.969 -13.211 2.951 1 94.06 93 TRP A N 1
ATOM 741 C CA . TRP A 1 93 ? -10.133 -12.555 2.363 1 94.06 93 TRP A CA 1
ATOM 742 C C . TRP A 1 93 ? -9.781 -11.156 1.873 1 94.06 93 TRP A C 1
ATOM 744 O O . TRP A 1 93 ? -8.664 -10.68 2.078 1 94.06 93 TRP A O 1
ATOM 754 N N . TYR A 1 94 ? -10.812 -10.586 1.234 1 95.06 94 TYR A N 1
ATOM 755 C CA . TYR A 1 94 ? -10.609 -9.258 0.661 1 95.06 94 TYR A CA 1
ATOM 756 C C . TYR A 1 94 ? -9.984 -8.312 1.676 1 95.06 94 TYR A C 1
ATOM 758 O O . TYR A 1 94 ? -10.453 -8.211 2.812 1 95.06 94 TYR A O 1
ATOM 766 N N . LEU A 1 95 ? -8.844 -7.719 1.38 1 95.5 95 LEU A N 1
ATOM 767 C CA . LEU A 1 95 ? -8.078 -6.695 2.08 1 95.5 95 LEU A CA 1
ATOM 768 C C . LEU A 1 95 ? -7.312 -7.297 3.254 1 95.5 95 LEU A C 1
ATOM 770 O O . LEU A 1 95 ? -6.602 -6.586 3.969 1 95.5 95 LEU A O 1
ATOM 774 N N . HIS A 1 96 ? -7.504 -8.609 3.438 1 95.56 96 HIS A N 1
ATOM 775 C CA . HIS A 1 96 ? -6.594 -9.227 4.395 1 95.56 96 HIS A CA 1
ATOM 776 C C . HIS A 1 96 ? -5.145 -9.102 3.938 1 95.56 96 HIS A C 1
ATOM 778 O O . HIS A 1 96 ? -4.848 -9.266 2.752 1 95.56 96 HIS A O 1
ATOM 784 N N . GLN A 1 97 ? -4.336 -8.766 4.879 1 95.56 97 GLN A N 1
ATOM 785 C CA . GLN A 1 97 ? -2.914 -8.562 4.621 1 95.56 97 GLN A CA 1
ATOM 786 C C . GLN A 1 97 ? -2.059 -9.367 5.594 1 95.56 97 GLN A C 1
ATOM 788 O O . GLN A 1 97 ? -2.352 -9.414 6.793 1 95.56 97 GLN A O 1
ATOM 793 N N . VAL A 1 98 ? -0.97 -10.016 5.086 1 95.19 98 VAL A N 1
ATOM 794 C CA . VAL A 1 98 ? -0.024 -10.758 5.91 1 95.19 98 VAL A CA 1
ATOM 795 C C . VAL A 1 98 ? 1.404 -10.445 5.473 1 95.19 98 VAL A C 1
ATOM 797 O O . VAL A 1 98 ? 1.647 -10.125 4.305 1 95.19 98 VAL A O 1
ATOM 800 N N . PRO A 1 99 ? 2.395 -10.438 6.43 1 94.12 99 PRO A N 1
ATOM 801 C CA . PRO A 1 99 ? 3.789 -10.289 6.004 1 94.12 99 PRO A CA 1
ATOM 802 C C . PRO A 1 99 ? 4.285 -11.477 5.18 1 94.12 99 PRO A C 1
ATOM 804 O O . PRO A 1 99 ? 3.842 -12.609 5.391 1 94.12 99 PRO A O 1
ATOM 807 N N . LEU A 1 100 ? 5.105 -11.164 4.211 1 94.44 100 LEU A N 1
ATOM 808 C CA . LEU A 1 100 ? 5.812 -12.227 3.502 1 94.44 100 LEU A CA 1
ATOM 809 C C . LEU A 1 100 ? 6.871 -12.867 4.398 1 94.44 100 LEU A C 1
ATOM 811 O O . LEU A 1 100 ? 7.68 -12.164 5.008 1 94.44 100 LEU A O 1
ATOM 815 N N . SER A 1 101 ? 6.75 -14.125 4.59 1 88 101 SER A N 1
ATOM 816 C CA . SER A 1 101 ? 7.691 -14.828 5.461 1 88 101 SER A CA 1
ATOM 817 C C . SER A 1 101 ? 8.305 -16.031 4.754 1 88 101 SER A C 1
ATOM 819 O O . SER A 1 101 ? 7.617 -17.016 4.484 1 88 101 SER A O 1
ATOM 821 N N . GLY A 1 102 ? 9.703 -16.016 4.527 1 89.81 102 GLY A N 1
ATOM 822 C CA . GLY A 1 102 ? 10.336 -17.172 3.912 1 89.81 102 GLY A CA 1
ATOM 823 C C . GLY A 1 102 ? 9.727 -17.531 2.576 1 89.81 102 GLY A C 1
ATOM 824 O O . GLY A 1 102 ? 9.32 -16.672 1.809 1 89.81 102 GLY A O 1
ATOM 825 N N . ALA A 1 103 ? 9.859 -18.875 2.301 1 95.94 103 ALA A N 1
ATOM 826 C CA . ALA A 1 103 ? 9.188 -19.391 1.113 1 95.94 103 ALA A CA 1
ATOM 827 C C . ALA A 1 103 ? 7.672 -19.391 1.298 1 95.94 103 ALA A C 1
ATOM 829 O O . ALA A 1 103 ? 7.145 -20.062 2.182 1 95.94 103 ALA A O 1
ATOM 830 N N . THR A 1 104 ? 7.012 -18.531 0.603 1 97.06 104 THR A N 1
ATOM 831 C CA . THR A 1 104 ? 5.574 -18.344 0.76 1 97.06 104 THR A CA 1
ATOM 832 C C . THR A 1 104 ? 4.816 -18.938 -0.417 1 97.06 104 THR A C 1
ATOM 834 O O . THR A 1 104 ? 5.129 -18.656 -1.575 1 97.06 104 THR A O 1
ATOM 837 N N . ARG A 1 105 ? 3.848 -19.797 -0.132 1 97.69 105 ARG A N 1
ATOM 838 C CA . ARG A 1 105 ? 3.016 -20.422 -1.159 1 97.69 105 ARG A CA 1
ATOM 839 C C . ARG A 1 105 ? 1.653 -19.734 -1.246 1 97.69 105 ARG A C 1
ATOM 841 O O . ARG A 1 105 ? 0.938 -19.641 -0.247 1 97.69 105 ARG A O 1
ATOM 848 N N . VAL A 1 106 ? 1.304 -19.312 -2.422 1 97.69 106 VAL A N 1
ATOM 849 C CA . VAL A 1 106 ? 0.051 -18.594 -2.656 1 97.69 106 VAL A CA 1
ATOM 850 C C . VAL A 1 106 ? -0.79 -19.359 -3.682 1 97.69 106 VAL A C 1
ATOM 852 O O . VAL A 1 106 ? -0.279 -19.781 -4.719 1 97.69 106 VAL A O 1
ATOM 855 N N . LEU A 1 107 ? -1.999 -19.531 -3.367 1 97 107 LEU A N 1
ATOM 856 C CA . LEU A 1 107 ? -2.955 -20.125 -4.301 1 97 107 LEU A CA 1
ATOM 857 C C . LEU A 1 107 ? -4.062 -19.125 -4.637 1 97 107 LEU A C 1
ATOM 859 O O . LEU A 1 107 ? -4.758 -18.641 -3.742 1 97 107 LEU A O 1
ATOM 863 N N . LEU A 1 108 ? -4.168 -18.797 -5.895 1 95.69 108 LEU A N 1
ATOM 864 C CA . LEU A 1 108 ? -5.234 -17.938 -6.398 1 95.69 108 LEU A CA 1
ATOM 865 C C . LEU A 1 108 ? -6.238 -18.734 -7.223 1 95.69 108 LEU A C 1
ATOM 867 O O . LEU A 1 108 ? -5.848 -19.609 -8.008 1 95.69 108 LEU A O 1
ATOM 871 N N . GLU A 1 109 ? -7.57 -18.469 -6.898 1 89.25 109 GLU A N 1
ATOM 872 C CA . GLU A 1 109 ? -8.523 -18.906 -7.906 1 89.25 109 GLU A CA 1
ATOM 873 C C . GLU A 1 109 ? -8.312 -18.188 -9.227 1 89.25 109 GLU A C 1
ATOM 875 O O . GLU A 1 109 ? -8 -16.984 -9.242 1 89.25 109 GLU A O 1
ATOM 880 N N . PRO A 1 110 ? -8.297 -18.984 -10.375 1 89.38 110 PRO A N 1
ATOM 881 C CA . PRO A 1 110 ? -8.875 -20.297 -10.625 1 89.38 110 PRO A CA 1
ATOM 882 C C . PRO A 1 110 ? -7.84 -21.422 -10.555 1 89.38 110 PRO A C 1
ATOM 884 O O . PRO A 1 110 ? -7.926 -22.391 -11.305 1 89.38 110 PRO A O 1
ATOM 887 N N . GLY A 1 111 ? -6.797 -21.359 -9.898 1 93.69 111 GLY A N 1
ATOM 888 C CA . GLY A 1 111 ? -5.832 -22.453 -9.773 1 93.69 111 GLY A CA 1
ATOM 889 C C . GLY A 1 111 ? -4.402 -22 -10.008 1 93.69 111 GLY A C 1
ATOM 890 O O . GLY A 1 111 ? -3.557 -22.812 -10.414 1 93.69 111 GLY A O 1
ATOM 891 N N . ILE A 1 112 ? -4.176 -20.828 -9.867 1 97.19 112 ILE A N 1
ATOM 892 C CA . ILE A 1 112 ? -2.82 -20.312 -10.023 1 97.19 112 ILE A CA 1
ATOM 893 C C . ILE A 1 112 ? -2.035 -20.516 -8.734 1 97.19 112 ILE A C 1
ATOM 895 O O . ILE A 1 112 ? -2.48 -20.109 -7.656 1 97.19 112 ILE A O 1
ATOM 899 N N . HIS A 1 113 ? -0.912 -21.156 -8.852 1 98.06 113 HIS A N 1
ATOM 900 C CA . HIS A 1 113 ? 0.027 -21.359 -7.75 1 98.06 113 HIS A CA 1
ATOM 901 C C . HIS A 1 113 ? 1.212 -20.406 -7.863 1 98.06 113 HIS A C 1
ATOM 903 O O . HIS A 1 113 ? 1.753 -20.203 -8.953 1 98.06 113 HIS A O 1
ATOM 909 N N . MET A 1 114 ? 1.565 -19.906 -6.785 1 98.44 114 MET A N 1
ATOM 910 C CA . MET A 1 114 ? 2.775 -19.078 -6.715 1 98.44 114 MET A CA 1
ATOM 911 C C . MET A 1 114 ? 3.664 -19.531 -5.559 1 98.44 114 MET A C 1
ATOM 913 O O . MET A 1 114 ? 3.17 -19.828 -4.473 1 98.44 114 MET A O 1
ATOM 917 N N . LE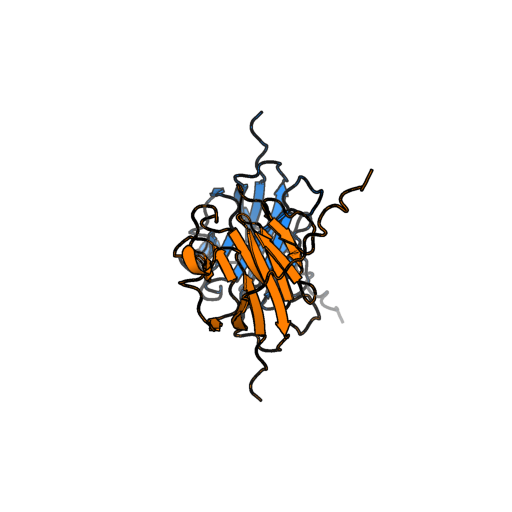U A 1 115 ? 4.91 -19.609 -5.789 1 98.44 115 LEU A N 1
ATOM 918 C CA . LEU A 1 115 ? 5.93 -19.703 -4.75 1 98.44 115 LEU A CA 1
ATOM 919 C C . LEU A 1 115 ? 6.824 -18.469 -4.758 1 98.44 115 LEU A C 1
ATOM 921 O O . LEU A 1 115 ? 7.488 -18.188 -5.758 1 98.44 115 LEU A O 1
ATOM 925 N N . ILE A 1 116 ? 6.844 -17.75 -3.695 1 98.5 116 ILE A N 1
ATOM 926 C CA . ILE A 1 116 ? 7.57 -16.484 -3.611 1 98.5 116 ILE A CA 1
ATOM 927 C C . ILE A 1 116 ? 8.711 -16.609 -2.604 1 98.5 116 ILE A C 1
ATOM 929 O O . ILE A 1 116 ? 8.492 -16.969 -1.448 1 98.5 116 ILE A O 1
ATOM 933 N N . ASN A 1 117 ? 9.875 -16.312 -3.014 1 97.81 117 ASN A N 1
ATOM 934 C CA . ASN A 1 117 ? 11.062 -16.266 -2.164 1 97.81 117 ASN A CA 1
ATOM 935 C C . ASN A 1 117 ? 11.75 -14.906 -2.236 1 97.81 117 ASN A C 1
ATOM 937 O O . ASN A 1 117 ? 12.07 -14.422 -3.324 1 97.81 117 ASN A O 1
ATOM 941 N N . LEU A 1 118 ? 11.961 -14.336 -1.093 1 96.81 118 LEU A N 1
ATOM 942 C CA . LEU A 1 118 ? 12.617 -13.039 -1.027 1 96.81 118 LEU A CA 1
ATOM 943 C C . LEU A 1 118 ? 14.094 -13.203 -0.677 1 96.81 118 LEU A C 1
ATOM 945 O O . LEU A 1 118 ? 14.438 -13.891 0.284 1 96.81 118 LEU A O 1
ATOM 949 N N . GLU A 1 119 ? 14.914 -12.711 -1.46 1 94.69 119 GLU A N 1
ATOM 950 C CA . GLU A 1 119 ? 16.312 -12.438 -1.12 1 94.69 119 GLU A CA 1
ATOM 951 C C . GLU A 1 119 ? 16.5 -10.977 -0.731 1 94.69 119 GLU A C 1
ATOM 953 O O . GLU A 1 119 ? 16.562 -10.102 -1.598 1 94.69 119 GLU A O 1
ATOM 958 N N . PRO A 1 120 ? 16.688 -10.742 0.508 1 89.12 120 PRO A N 1
ATOM 959 C CA . PRO A 1 120 ? 16.734 -9.352 0.964 1 89.12 120 PRO A CA 1
ATOM 960 C C . PRO A 1 120 ? 17.984 -8.625 0.494 1 89.12 120 PRO A C 1
ATOM 962 O O . PRO A 1 120 ? 19.062 -9.219 0.421 1 89.12 120 PRO A O 1
ATOM 965 N N . GLY A 1 121 ? 17.812 -7.406 0.061 1 88.5 121 GLY A N 1
ATOM 966 C CA . GLY A 1 121 ? 18.891 -6.48 -0.245 1 88.5 121 GLY A CA 1
ATOM 967 C C . GLY A 1 121 ? 18.828 -5.207 0.578 1 88.5 121 GLY A C 1
ATOM 968 O O . GLY A 1 121 ? 17.906 -5.016 1.373 1 88.5 121 GLY A O 1
ATOM 969 N N . ILE A 1 122 ? 19.859 -4.379 0.422 1 85.06 122 ILE A N 1
ATOM 970 C CA . ILE A 1 122 ? 19.938 -3.17 1.238 1 85.06 122 ILE A CA 1
ATOM 971 C C . ILE A 1 122 ? 19.609 -1.949 0.382 1 85.06 122 ILE A C 1
ATOM 973 O O . ILE A 1 122 ? 19.469 -0.839 0.901 1 85.06 122 ILE A O 1
ATOM 977 N N . SER A 1 123 ? 19.438 -2.225 -0.914 1 86.5 123 SER A N 1
ATOM 978 C CA . SER A 1 123 ? 19.125 -1.11 -1.804 1 86.5 123 SER A CA 1
ATOM 979 C C . SER A 1 123 ? 17.812 -0.444 -1.417 1 86.5 123 SER A C 1
ATOM 981 O O . SER A 1 123 ? 16.812 -1.126 -1.16 1 86.5 123 SER A O 1
ATOM 983 N N . SER A 1 124 ? 17.734 0.836 -1.404 1 84.19 124 SER A N 1
ATOM 984 C CA . SER A 1 124 ? 16.531 1.603 -1.12 1 84.19 124 SER A CA 1
ATOM 985 C C . SER A 1 124 ? 15.961 2.234 -2.389 1 84.19 124 SER A C 1
ATOM 987 O O . SER A 1 124 ? 15.117 3.125 -2.318 1 84.19 124 SER A O 1
ATOM 989 N N . LYS A 1 125 ? 16.375 1.757 -3.469 1 89.56 125 LYS A N 1
ATOM 990 C CA . LYS A 1 125 ? 16 2.451 -4.695 1 89.56 125 LYS A CA 1
ATOM 991 C C . LYS A 1 125 ? 15.172 1.55 -5.602 1 89.56 125 LYS A C 1
ATOM 993 O O . LYS A 1 125 ? 14.258 2.021 -6.289 1 89.56 125 LYS A O 1
ATOM 998 N N . GLU A 1 126 ? 15.617 0.273 -5.582 1 94.88 126 GLU A N 1
ATOM 999 C CA . GLU A 1 126 ? 14.945 -0.598 -6.539 1 94.88 126 GLU A CA 1
ATOM 1000 C C . GLU A 1 126 ? 14.883 -2.035 -6.031 1 94.88 126 GLU A C 1
ATOM 1002 O O . GLU A 1 126 ? 15.539 -2.381 -5.047 1 94.88 126 GLU A O 1
ATOM 1007 N N . LEU A 1 127 ? 14.023 -2.844 -6.719 1 96.56 127 LEU A N 1
ATOM 1008 C CA . LEU A 1 127 ? 13.977 -4.285 -6.5 1 96.56 127 LEU A CA 1
ATOM 1009 C C . LEU A 1 127 ? 13.836 -5.031 -7.824 1 96.56 127 LEU A C 1
ATOM 1011 O O . LEU A 1 127 ? 13.477 -4.438 -8.844 1 96.56 127 LEU A O 1
ATOM 1015 N N . THR A 1 128 ? 14.195 -6.305 -7.785 1 97.62 128 THR A N 1
ATOM 1016 C CA . THR A 1 128 ? 14.094 -7.172 -8.953 1 97.62 128 THR A CA 1
ATOM 1017 C C . THR A 1 128 ? 13.133 -8.328 -8.688 1 97.62 128 THR A C 1
ATOM 1019 O O . THR A 1 128 ? 13.164 -8.93 -7.609 1 97.62 128 THR A O 1
ATOM 1022 N N . CYS A 1 129 ? 12.266 -8.602 -9.641 1 98.31 129 CYS A N 1
ATOM 1023 C CA . CYS A 1 129 ? 11.422 -9.797 -9.617 1 98.31 129 CYS A CA 1
ATOM 1024 C C . CYS A 1 129 ? 11.828 -10.766 -10.727 1 98.31 129 CYS A C 1
ATOM 1026 O O . CYS A 1 129 ? 11.945 -10.375 -11.891 1 98.31 129 CYS A O 1
ATOM 1028 N N . ARG A 1 130 ? 12.07 -11.953 -10.336 1 98.75 130 ARG A N 1
ATOM 1029 C CA . ARG A 1 130 ? 12.336 -13.023 -11.289 1 98.75 130 ARG A CA 1
ATOM 1030 C C . ARG A 1 130 ? 11.188 -14.031 -11.32 1 98.75 130 ARG A C 1
ATOM 1032 O O . ARG A 1 130 ? 10.758 -14.523 -10.273 1 98.75 130 ARG A O 1
ATOM 1039 N N . PHE A 1 131 ? 10.734 -14.289 -12.547 1 98.75 131 PHE A N 1
ATOM 1040 C CA . PHE A 1 131 ? 9.586 -15.18 -12.688 1 98.75 131 PHE A CA 1
ATOM 1041 C C . PHE A 1 131 ? 9.992 -16.484 -13.375 1 98.75 131 PHE A C 1
ATOM 1043 O O . PHE A 1 131 ? 10.773 -16.469 -14.328 1 98.75 131 PHE A O 1
ATOM 1050 N N . HIS A 1 132 ? 9.516 -17.531 -12.789 1 98.19 132 HIS A N 1
ATOM 1051 C CA . HIS A 1 132 ? 9.742 -18.859 -13.336 1 98.19 132 HIS A CA 1
ATOM 1052 C C . HIS A 1 132 ? 8.43 -19.625 -13.492 1 98.19 132 HIS A C 1
ATOM 1054 O O . HIS A 1 132 ? 7.629 -19.688 -12.555 1 98.19 132 HIS A O 1
ATOM 1060 N N . LEU A 1 133 ? 8.281 -20.188 -14.664 1 97.94 133 LEU A N 1
ATOM 1061 C CA . LEU A 1 133 ? 7.094 -21.016 -14.875 1 97.94 133 LEU A CA 1
ATOM 1062 C C . LEU A 1 133 ? 7.383 -22.484 -14.555 1 97.94 133 LEU A C 1
ATOM 1064 O O . LEU A 1 133 ? 8.281 -23.078 -15.148 1 97.94 133 LEU A O 1
ATOM 1068 N N . SER A 1 134 ? 6.68 -22.969 -13.625 1 97.69 134 SER A N 1
ATOM 1069 C CA . SER A 1 134 ? 6.855 -24.375 -13.227 1 97.69 134 SER A CA 1
ATOM 1070 C C . SER A 1 134 ? 5.922 -25.297 -14.008 1 97.69 134 SER A C 1
ATOM 1072 O O . SER A 1 134 ? 4.758 -24.953 -14.234 1 97.69 134 SER A O 1
ATOM 1074 N N . GLN A 1 135 ? 6.406 -26.422 -14.383 1 94.31 135 GLN A N 1
ATOM 1075 C CA . GLN A 1 135 ? 5.602 -27.391 -15.117 1 94.31 135 GLN A CA 1
ATOM 1076 C C . GLN A 1 135 ? 4.82 -28.297 -14.156 1 94.31 135 GLN A C 1
ATOM 1078 O O . GLN A 1 135 ? 3.904 -29 -14.57 1 94.31 135 GLN A O 1
ATOM 1083 N N . SER A 1 136 ? 5.172 -28.25 -12.875 1 95.19 136 SER A N 1
ATOM 1084 C CA . SER A 1 136 ? 4.492 -29.047 -11.867 1 95.19 136 SER A CA 1
ATOM 1085 C C . SER A 1 136 ? 3.854 -28.172 -10.797 1 95.19 136 SER A C 1
ATOM 1087 O O . SER A 1 136 ? 4.277 -27.031 -10.586 1 95.19 136 SER A O 1
ATOM 1089 N N . PRO A 1 137 ? 2.795 -28.703 -10.195 1 95.31 137 PRO A N 1
ATOM 1090 C CA . PRO A 1 137 ? 2.16 -27.938 -9.133 1 95.31 137 PRO A CA 1
ATOM 1091 C C . PRO A 1 137 ? 3.133 -27.547 -8.016 1 95.31 137 PRO A C 1
ATOM 1093 O O . PRO A 1 137 ? 4.023 -28.328 -7.676 1 95.31 137 PRO A O 1
ATOM 1096 N N . LEU A 1 138 ? 2.957 -26.406 -7.531 1 96 138 LEU A N 1
ATOM 1097 C CA . LEU A 1 138 ? 3.854 -25.875 -6.504 1 96 138 LEU A CA 1
ATOM 1098 C C . LEU A 1 138 ? 3.289 -26.125 -5.109 1 96 138 LEU A C 1
ATOM 1100 O O . LEU A 1 138 ? 4 -25.984 -4.113 1 96 138 LEU A O 1
ATOM 1104 N N . ILE A 1 139 ? 2.021 -26.391 -5.031 1 91.38 139 ILE A N 1
ATOM 1105 C CA . ILE A 1 139 ? 1.327 -26.656 -3.775 1 91.38 139 ILE A CA 1
ATOM 1106 C C . ILE A 1 139 ? 0.676 -28.031 -3.832 1 91.38 139 ILE A C 1
ATOM 1108 O O . ILE A 1 139 ? -0.036 -28.359 -4.785 1 91.38 139 ILE A O 1
ATOM 1112 N N . THR A 1 140 ? 1.087 -28.922 -2.977 1 83.75 140 THR A N 1
ATOM 1113 C CA . THR A 1 140 ? 0.538 -30.281 -2.945 1 83.75 140 THR A CA 1
ATOM 1114 C C . THR A 1 140 ? -0.744 -30.328 -2.117 1 83.75 140 THR A C 1
ATOM 1116 O O . THR A 1 140 ? -0.807 -29.75 -1.03 1 83.75 140 THR A O 1
ATOM 1119 N N . TRP A 1 141 ? -1.867 -30.531 -2.789 1 67.69 141 TRP A N 1
ATOM 1120 C CA . TRP A 1 141 ? -3.1 -30.734 -2.037 1 67.69 141 TRP A CA 1
ATOM 1121 C C . TRP A 1 141 ? -3.152 -32.125 -1.445 1 67.69 141 TRP A C 1
ATOM 1123 O O . TRP A 1 141 ? -2.676 -33.094 -2.061 1 67.69 141 TRP A O 1
ATOM 1133 N N . LEU A 1 142 ? -2.881 -32.281 -0.143 1 53.47 142 LEU A N 1
ATOM 1134 C CA . LEU A 1 142 ? -3.1 -33.594 0.417 1 53.47 142 LEU A CA 1
ATOM 1135 C C . LEU A 1 142 ? -4.414 -34.188 -0.082 1 53.47 142 LEU A C 1
ATOM 1137 O O . LEU A 1 142 ? -5.469 -33.562 0.04 1 53.47 142 LEU A O 1
ATOM 1141 N N . LYS A 1 143 ? -4.414 -34.844 -1.154 1 51.84 143 LYS A N 1
ATOM 1142 C CA . LYS A 1 143 ? -5.598 -35.625 -1.493 1 51.84 143 LYS A CA 1
ATOM 1143 C C . LYS A 1 143 ? -6.234 -36.219 -0.245 1 51.84 143 LYS A C 1
ATOM 1145 O O . LYS A 1 143 ? -5.531 -36.688 0.663 1 51.84 143 LYS A O 1
ATOM 1150 N N . PRO A 1 144 ? -7.551 -35.844 0.105 1 50.22 144 PRO A N 1
ATOM 1151 C CA . PRO A 1 144 ? -8.148 -36.594 1.214 1 50.22 144 PRO A CA 1
ATOM 1152 C C . PRO A 1 144 ? -7.82 -38.094 1.171 1 50.22 144 PRO A C 1
ATOM 1154 O O . PRO A 1 144 ? -7.785 -38.688 0.091 1 50.22 144 PRO A O 1
ATOM 1157 N N . GLU A 1 145 ? -7.059 -38.562 2.107 1 46.62 145 GLU A N 1
ATOM 1158 C CA . GLU A 1 145 ? -6.934 -40 2.229 1 46.62 145 GLU A CA 1
ATOM 1159 C C . GLU A 1 145 ? -8.266 -40.688 1.946 1 46.62 145 GLU A C 1
ATOM 1161 O O . GLU A 1 145 ? -9.281 -40.375 2.564 1 46.62 145 GLU A O 1
ATOM 1166 N N . GLU A 1 146 ? -8.633 -40.969 0.729 1 45.75 146 GLU A N 1
ATOM 1167 C CA . GLU A 1 146 ? -9.758 -41.875 0.507 1 45.75 146 GLU A CA 1
ATOM 1168 C C . GLU A 1 146 ? -9.883 -42.906 1.638 1 45.75 146 GLU A C 1
ATOM 1170 O O . GLU A 1 146 ? -8.938 -43.656 1.915 1 45.75 146 GLU A O 1
ATOM 1175 N N . SER A 1 147 ? -10.57 -42.469 2.752 1 42.53 147 SER A N 1
ATOM 1176 C CA . SER A 1 147 ? -10.898 -43.531 3.713 1 42.53 147 SER A CA 1
ATOM 1177 C C . SER A 1 147 ? -11.305 -44.812 3.008 1 42.53 147 SER A C 1
ATOM 1179 O O . SER A 1 147 ? -12.312 -44.844 2.287 1 42.53 147 SER A O 1
ATOM 1181 N N . LYS A 1 148 ? -10.469 -45.688 2.594 1 44.56 148 LYS A N 1
ATOM 1182 C CA . LYS A 1 148 ? -10.797 -47.094 2.309 1 44.56 148 LYS A CA 1
ATOM 1183 C C . LYS A 1 148 ? -11.664 -47.688 3.41 1 44.56 148 LYS A C 1
ATOM 1185 O O . LYS A 1 148 ? -11.203 -47.875 4.535 1 44.56 148 LYS A O 1
ATOM 1190 N N . ASP A 1 149 ? -12.992 -47.188 3.533 1 33.72 149 ASP A N 1
ATOM 1191 C CA . ASP A 1 149 ? -13.867 -48.219 4.113 1 33.72 149 ASP A CA 1
ATOM 1192 C C . ASP A 1 149 ? -13.992 -49.438 3.193 1 33.72 149 ASP A C 1
ATOM 1194 O O . ASP A 1 149 ? -14.07 -49.281 1.973 1 33.72 149 ASP A O 1
ATOM 1198 N N . MET B 1 1 ? -29.453 -2.725 6.289 1 48.97 1 MET B N 1
ATOM 1199 C CA . MET B 1 1 ? -28.844 -1.713 7.145 1 48.97 1 MET B CA 1
ATOM 1200 C C . MET B 1 1 ? -27.578 -1.149 6.5 1 48.97 1 MET B C 1
ATOM 1202 O O . MET B 1 1 ? -26.781 -1.898 5.949 1 48.97 1 MET B O 1
ATOM 1206 N N . GLU B 1 2 ? -27.484 0.021 6.094 1 60.25 2 GLU B N 1
ATOM 1207 C CA . GLU B 1 2 ? -26.375 0.601 5.359 1 60.25 2 GLU B CA 1
ATOM 1208 C C . GLU B 1 2 ? -25.047 0.402 6.109 1 60.25 2 GLU B C 1
ATOM 1210 O O . GLU B 1 2 ? -24.969 0.658 7.312 1 60.25 2 GLU B O 1
ATOM 1215 N N . GLU B 1 3 ? -24.172 -0.458 5.629 1 76.94 3 GLU B N 1
ATOM 1216 C CA . GLU B 1 3 ? -22.922 -0.763 6.309 1 76.94 3 GLU B CA 1
ATOM 1217 C C . GLU B 1 3 ? -22.188 0.513 6.715 1 76.94 3 GLU B C 1
ATOM 1219 O O . GLU B 1 3 ? -22.062 1.444 5.914 1 76.94 3 GLU B O 1
ATOM 1224 N N . GLN B 1 4 ? -22.078 0.717 8.023 1 89.25 4 GLN B N 1
ATOM 1225 C CA . GLN B 1 4 ? -21.359 1.876 8.539 1 89.25 4 GLN B CA 1
ATOM 1226 C C . GLN B 1 4 ? -19.969 2.002 7.902 1 89.25 4 GLN B C 1
ATOM 1228 O O . GLN B 1 4 ? -19.172 1.07 7.965 1 89.25 4 GLN B O 1
ATOM 1233 N N . VAL B 1 5 ? -19.75 3.074 7.18 1 93 5 VAL B N 1
ATOM 1234 C CA . VAL B 1 5 ? -18.531 3.352 6.445 1 93 5 VAL B CA 1
ATOM 1235 C C . VAL B 1 5 ? -17.438 3.836 7.406 1 93 5 VAL B C 1
ATOM 1237 O O . VAL B 1 5 ? -17.734 4.566 8.359 1 93 5 VAL B O 1
ATOM 1240 N N . SER B 1 6 ? -16.266 3.34 7.277 1 94.75 6 SER B N 1
ATOM 1241 C CA . SER B 1 6 ? -15.141 3.887 8.031 1 94.75 6 SER B CA 1
ATOM 1242 C C . SER B 1 6 ? -14.906 5.355 7.695 1 94.75 6 SER B C 1
ATOM 1244 O O . SER B 1 6 ? -15.008 5.754 6.535 1 94.75 6 SER B O 1
ATOM 1246 N N . VAL B 1 7 ? -14.586 6.16 8.727 1 96.88 7 VAL B N 1
ATOM 1247 C CA . VAL B 1 7 ? -14.344 7.586 8.531 1 96.88 7 VAL B CA 1
ATOM 1248 C C . VAL B 1 7 ? -12.977 7.965 9.094 1 96.88 7 VAL B C 1
ATOM 1250 O O . VAL B 1 7 ? -12.664 7.652 10.242 1 96.88 7 VAL B O 1
ATOM 1253 N N . LEU B 1 8 ? -12.195 8.625 8.297 1 98.06 8 LEU B N 1
ATOM 1254 C CA . LEU B 1 8 ? -10.961 9.25 8.742 1 98.06 8 LEU B CA 1
ATOM 1255 C C . LEU B 1 8 ? -11.148 10.75 8.93 1 98.06 8 LEU B C 1
ATOM 1257 O O . LEU B 1 8 ? -11.398 11.477 7.965 1 98.06 8 LEU B O 1
ATOM 1261 N N . ASN B 1 9 ? -11.047 11.203 10.148 1 98.56 9 ASN B N 1
ATOM 1262 C CA . ASN B 1 9 ? -11.016 12.625 10.453 1 98.56 9 ASN B CA 1
ATOM 1263 C C . ASN B 1 9 ? -9.594 13.164 10.508 1 98.56 9 ASN B C 1
ATOM 1265 O O . ASN B 1 9 ? -8.805 12.766 11.367 1 98.56 9 ASN B O 1
ATOM 1269 N N . ILE B 1 10 ? -9.281 14.078 9.602 1 98.75 10 ILE B N 1
ATOM 1270 C CA . ILE B 1 10 ? -7.902 14.547 9.477 1 98.75 10 ILE B CA 1
ATOM 1271 C C . ILE B 1 10 ? -7.852 16.062 9.648 1 98.75 10 ILE B C 1
ATOM 1273 O O . ILE B 1 10 ? -8.43 16.797 8.844 1 98.75 10 ILE B O 1
ATOM 1277 N N . SER B 1 11 ? -7.207 16.469 10.688 1 98.75 11 SER B N 1
ATOM 1278 C CA . SER B 1 11 ? -6.938 17.891 10.883 1 98.75 11 SER B CA 1
ATOM 1279 C C . SER B 1 11 ? -5.562 18.281 10.344 1 98.75 11 SER B C 1
ATOM 1281 O O . SER B 1 11 ? -4.594 17.531 10.508 1 98.75 11 SER B O 1
ATOM 1283 N N . LEU B 1 12 ? -5.5 19.391 9.727 1 98.62 12 LEU B N 1
ATOM 1284 C CA . LEU B 1 12 ? -4.27 19.875 9.109 1 98.62 12 LEU B CA 1
ATOM 1285 C C . LEU B 1 12 ? -3.914 21.266 9.602 1 98.62 12 LEU B C 1
ATOM 1287 O O . LEU B 1 12 ? -4.797 22.109 9.789 1 98.62 12 LEU B O 1
ATOM 1291 N N . HIS B 1 13 ? -2.613 21.438 9.711 1 98.38 13 HIS B N 1
ATOM 1292 C CA . HIS B 1 13 ? -2.135 22.766 10.062 1 98.38 13 HIS B CA 1
ATOM 1293 C C . HIS B 1 13 ? -0.758 23.031 9.461 1 98.38 13 HIS B C 1
ATOM 1295 O O . HIS B 1 13 ? 0.083 22.141 9.406 1 98.38 13 HIS B O 1
ATOM 1301 N N . HIS B 1 14 ? -0.565 24.172 9.047 1 97.62 14 HIS B N 1
ATOM 1302 C CA . HIS B 1 14 ? 0.729 24.734 8.688 1 97.62 14 HIS B CA 1
ATOM 1303 C C . HIS B 1 14 ? 0.856 26.172 9.164 1 97.62 14 HIS B C 1
ATOM 1305 O O . HIS B 1 14 ? -0.094 26.953 9.062 1 97.62 14 HIS B O 1
ATOM 1311 N N . PRO B 1 15 ? 1.99 26.547 9.695 1 95.44 15 PRO B N 1
ATOM 1312 C CA . PRO B 1 15 ? 2.146 27.891 10.258 1 95.44 15 PRO B CA 1
ATOM 1313 C C . PRO B 1 15 ? 1.846 28.984 9.242 1 95.44 15 PRO B C 1
ATOM 1315 O O . PRO B 1 15 ? 1.321 30.047 9.609 1 95.44 15 PRO B O 1
ATOM 1318 N N . GLU B 1 16 ? 2.104 28.797 7.984 1 95.56 16 GLU B N 1
ATOM 1319 C CA . GLU B 1 16 ? 1.901 29.812 6.957 1 95.56 16 GLU B CA 1
ATOM 1320 C C . GLU B 1 16 ? 0.749 29.438 6.031 1 95.56 16 GLU B C 1
ATOM 1322 O O . GLU B 1 16 ? 0.737 29.828 4.859 1 95.56 16 GL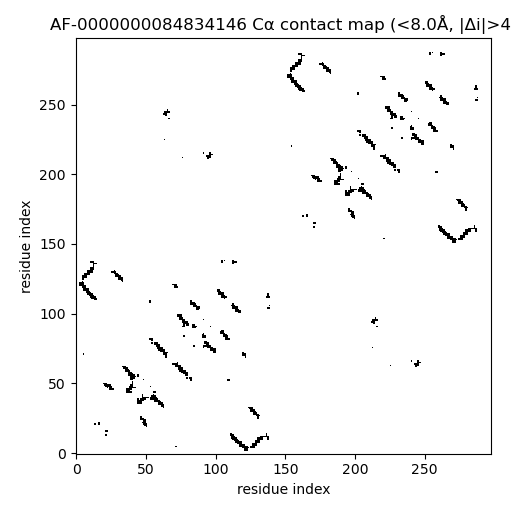U B O 1
ATOM 1327 N N . GLN B 1 17 ? -0.162 28.625 6.484 1 94.81 17 GLN B N 1
ATOM 1328 C CA . GLN B 1 17 ? -1.209 28.078 5.633 1 94.81 17 GLN B CA 1
ATOM 1329 C C . GLN B 1 17 ? -2.037 29.188 4.988 1 94.81 17 GLN B C 1
ATOM 1331 O O . GLN B 1 17 ? -2.557 29.016 3.885 1 94.81 17 GLN B O 1
ATOM 1336 N N . GLU B 1 18 ? -2.174 30.344 5.602 1 92.25 18 GLU B N 1
ATOM 1337 C CA . GLU B 1 18 ? -2.979 31.438 5.062 1 92.25 18 GLU B CA 1
ATOM 1338 C C . GLU B 1 18 ? -2.275 32.125 3.893 1 92.25 18 GLU B C 1
ATOM 1340 O O . GLU B 1 18 ? -2.928 32.688 3.01 1 92.25 18 GLU B O 1
ATOM 1345 N N . ARG B 1 19 ? -0.955 31.984 3.852 1 93.31 19 ARG B N 1
ATOM 1346 C CA . ARG B 1 19 ? -0.171 32.75 2.883 1 93.31 19 ARG B CA 1
ATOM 1347 C C . ARG B 1 19 ? 0.334 31.844 1.761 1 93.31 19 ARG B C 1
ATOM 1349 O O . ARG B 1 19 ? 0.51 32.312 0.627 1 93.31 19 ARG B O 1
ATOM 1356 N N . ASN B 1 20 ? 0.54 30.609 2.045 1 93.75 20 ASN B N 1
ATOM 1357 C CA . ASN B 1 2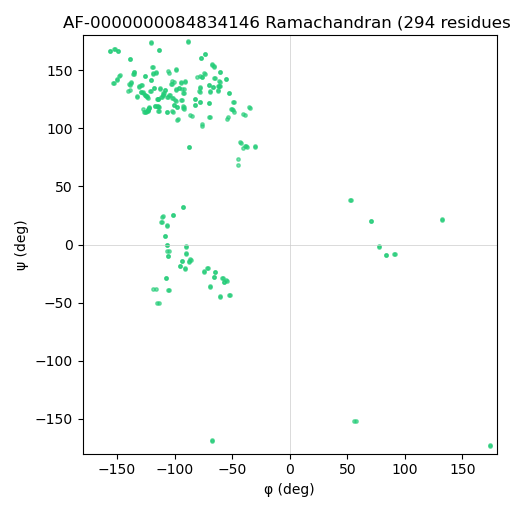0 ? 1.274 29.812 1.076 1 93.75 20 ASN B CA 1
ATOM 1358 C C . ASN B 1 20 ? 0.348 28.859 0.32 1 93.75 20 ASN B C 1
ATOM 1360 O O . ASN B 1 20 ? 0.772 28.188 -0.628 1 93.75 20 ASN B O 1
ATOM 1364 N N . GLY B 1 21 ? -0.857 28.703 0.69 1 96.06 21 GLY B N 1
ATOM 1365 C CA . GLY B 1 21 ? -1.849 27.922 -0.029 1 96.06 21 GLY B CA 1
ATOM 1366 C C . GLY B 1 21 ? -1.594 26.422 0.044 1 96.06 21 GLY B C 1
ATOM 1367 O O . GLY B 1 21 ? -2.023 25.672 -0.834 1 96.06 21 GLY B O 1
ATOM 1368 N N . VAL B 1 22 ? -0.856 26.016 0.975 1 97.75 22 VAL B N 1
ATOM 1369 C CA . VAL B 1 22 ? -0.411 24.625 1.084 1 97.75 22 VAL B CA 1
ATOM 1370 C C . VAL B 1 22 ? -1.619 23.688 1.073 1 97.75 22 VAL B C 1
ATOM 1372 O O . VAL B 1 22 ? -1.559 22.594 0.515 1 97.75 22 VAL B O 1
ATOM 1375 N N . PHE B 1 23 ? -2.787 24.109 1.593 1 98.25 23 PHE B N 1
ATOM 1376 C CA . PHE B 1 23 ? -3.961 23.25 1.689 1 98.25 23 PHE B CA 1
ATOM 1377 C C . PHE B 1 23 ? -5.051 23.719 0.73 1 98.25 23 PHE B C 1
ATOM 1379 O O . PHE B 1 23 ? -6.223 23.375 0.901 1 98.25 23 PHE B O 1
ATOM 1386 N N . SER B 1 24 ? -4.738 24.5 -0.284 1 97.69 24 SER B N 1
ATOM 1387 C CA . SER B 1 24 ? -5.715 25.125 -1.175 1 97.69 24 SER B CA 1
ATOM 1388 C C . SER B 1 24 ? -6.484 24.062 -1.966 1 97.69 24 SER B C 1
ATOM 1390 O O . SER B 1 24 ? -7.625 24.312 -2.375 1 97.69 24 SER B O 1
ATOM 1392 N N . GLU B 1 25 ? -5.938 22.906 -2.145 1 97.38 25 GLU B N 1
ATOM 1393 C CA . GLU B 1 25 ? -6.582 21.891 -2.971 1 97.38 25 GLU B CA 1
ATOM 1394 C C . GLU B 1 25 ? -7.133 20.75 -2.117 1 97.38 25 GLU B C 1
ATOM 1396 O O . GLU B 1 25 ? -7.586 19.734 -2.646 1 97.38 25 GLU B O 1
ATOM 1401 N N . VAL B 1 26 ? -7.082 20.906 -0.836 1 98.19 26 VAL B N 1
ATOM 1402 C CA . VAL B 1 26 ? -7.609 19.875 0.049 1 98.19 26 VAL B CA 1
ATOM 1403 C C . VAL B 1 26 ? -9.125 20.031 0.181 1 98.19 26 VAL B C 1
ATOM 1405 O O . VAL B 1 26 ? -9.609 21.078 0.61 1 98.19 26 VAL B O 1
ATOM 1408 N N . PRO B 1 27 ? -9.836 19.047 -0.197 1 97.5 27 PRO B N 1
ATOM 1409 C CA . PRO B 1 27 ? -11.289 19.156 -0.038 1 97.5 27 PRO B CA 1
ATOM 1410 C C . PRO B 1 27 ? -11.734 19.016 1.416 1 97.5 27 PRO B C 1
ATOM 1412 O O . PRO B 1 27 ? -10.961 18.578 2.266 1 97.5 27 PRO B O 1
ATOM 1415 N N . ALA B 1 28 ? -12.961 19.438 1.65 1 98.06 28 ALA B N 1
ATOM 1416 C CA . ALA B 1 28 ? -13.5 19.234 2.994 1 98.06 28 ALA B CA 1
ATOM 1417 C C . ALA B 1 28 ? -13.75 17.766 3.277 1 98.06 28 ALA B C 1
ATOM 1419 O O . ALA B 1 28 ? -13.578 17.297 4.41 1 98.06 28 ALA B O 1
ATOM 1420 N N . GLN B 1 29 ? -14.18 17.078 2.211 1 98.12 29 GLN B N 1
ATOM 1421 C CA . GLN B 1 29 ? -14.484 15.664 2.348 1 98.12 29 GLN B CA 1
ATOM 1422 C C . GLN B 1 29 ? -14.18 14.906 1.059 1 98.12 29 GLN B C 1
ATOM 1424 O O . GLN B 1 29 ? -14.344 15.445 -0.038 1 98.12 29 GLN B O 1
ATOM 1429 N N . LEU B 1 30 ? -13.758 13.734 1.242 1 97.62 30 LEU B N 1
ATOM 1430 C CA . LEU B 1 30 ? -13.484 12.82 0.14 1 97.62 30 LEU B CA 1
ATOM 1431 C C . LEU B 1 30 ? -14.094 11.445 0.411 1 97.62 30 LEU B C 1
ATOM 1433 O O . LEU B 1 30 ? -13.953 10.906 1.512 1 97.62 30 LEU B O 1
ATOM 1437 N N . GLN B 1 31 ? -14.859 10.953 -0.504 1 96.56 31 GLN B N 1
ATOM 1438 C CA . GLN B 1 31 ? -15.328 9.578 -0.462 1 96.56 31 GLN B CA 1
ATOM 1439 C C . GLN B 1 31 ? -14.664 8.734 -1.549 1 96.56 31 GLN B C 1
ATOM 1441 O O . GLN B 1 31 ? -14.586 9.156 -2.705 1 96.56 31 GLN B O 1
ATOM 1446 N N . GLN B 1 32 ? -14.164 7.637 -1.204 1 95.5 32 GLN B N 1
ATOM 1447 C CA . GLN B 1 32 ? -13.484 6.797 -2.18 1 95.5 32 GLN B CA 1
ATOM 1448 C C . GLN B 1 32 ? -13.562 5.324 -1.785 1 95.5 32 GLN B C 1
ATOM 1450 O O . GLN B 1 32 ? -14.008 4.992 -0.686 1 95.5 32 GLN B O 1
ATOM 1455 N N . ASP B 1 33 ? -13.195 4.477 -2.703 1 95.44 33 ASP B N 1
ATOM 1456 C CA . ASP B 1 33 ? -13.125 3.055 -2.377 1 95.44 33 ASP B CA 1
ATOM 1457 C C . ASP B 1 33 ? -12 2.781 -1.377 1 95.44 33 ASP B C 1
ATOM 1459 O O . ASP B 1 33 ? -11.461 3.709 -0.774 1 95.44 33 ASP B O 1
ATOM 1463 N N . LEU B 1 34 ? -11.656 1.568 -1.157 1 95.62 34 LEU B N 1
ATOM 1464 C CA . LEU B 1 34 ? -10.703 1.186 -0.123 1 95.62 34 LEU B CA 1
ATOM 1465 C C . LEU B 1 34 ? -9.289 1.106 -0.691 1 95.62 34 LEU B C 1
ATOM 1467 O O . LEU B 1 34 ? -8.5 0.248 -0.288 1 95.62 34 LEU B O 1
ATOM 1471 N N . SER B 1 35 ? -9.031 1.999 -1.708 1 95 35 SER B N 1
ATOM 1472 C CA . SER B 1 35 ? -7.672 2.18 -2.215 1 95 35 SER B CA 1
ATOM 1473 C C . SER B 1 35 ? -6.84 3.033 -1.264 1 95 35 SER B C 1
ATOM 1475 O O . SER B 1 35 ? -7.383 3.713 -0.391 1 95 35 SER B O 1
ATOM 1477 N N . PRO B 1 36 ? -5.547 2.969 -1.366 1 96.75 36 PRO B N 1
ATOM 1478 C CA . PRO B 1 36 ? -4.695 3.793 -0.505 1 96.75 36 PRO B CA 1
ATOM 1479 C C . PRO B 1 36 ? -4.938 5.289 -0.692 1 96.75 36 PRO B C 1
ATOM 1481 O O . PRO B 1 36 ? -5.27 5.73 -1.796 1 96.75 36 PRO B O 1
ATOM 1484 N N . ILE B 1 37 ? -4.77 6.047 0.368 1 98.19 37 ILE B N 1
ATOM 1485 C CA . ILE B 1 37 ? -4.801 7.508 0.338 1 98.19 37 ILE B CA 1
ATOM 1486 C C . ILE B 1 37 ? -3.375 8.055 0.347 1 98.19 37 ILE B C 1
ATOM 1488 O O . ILE B 1 37 ? -2.623 7.828 1.298 1 98.19 37 ILE B O 1
ATOM 1492 N N . VAL B 1 38 ? -3.068 8.75 -0.642 1 98.44 38 VAL B N 1
ATOM 1493 C CA . VAL B 1 38 ? -1.706 9.258 -0.757 1 98.44 38 VAL B CA 1
ATOM 1494 C C . VAL B 1 38 ? -1.714 10.781 -0.662 1 98.44 38 VAL B C 1
ATOM 1496 O O . VAL B 1 38 ? -2.479 11.453 -1.362 1 98.44 38 VAL B O 1
ATOM 1499 N N . PHE B 1 39 ? -0.924 11.344 0.269 1 98.31 39 PHE B N 1
ATOM 1500 C CA . PHE B 1 39 ? -0.685 12.781 0.398 1 98.31 39 PHE B CA 1
ATOM 1501 C C . PHE B 1 39 ? 0.607 13.18 -0.306 1 98.31 39 PHE B C 1
ATOM 1503 O O . PHE B 1 39 ? 1.633 12.508 -0.158 1 98.31 39 PHE B O 1
ATOM 1510 N N . GLY B 1 40 ? 0.6 14.188 -1.023 1 98.12 40 GLY B N 1
ATOM 1511 C CA . GLY B 1 40 ? 1.783 14.688 -1.702 1 98.12 40 GLY B CA 1
ATOM 1512 C C . GLY B 1 40 ? 1.491 15.852 -2.631 1 98.12 40 GLY B C 1
ATOM 1513 O O . GLY B 1 40 ? 0.377 16.375 -2.641 1 98.12 40 GLY B O 1
ATOM 1514 N N . ARG B 1 41 ? 2.486 16.25 -3.369 1 97.62 41 ARG B N 1
ATOM 1515 C CA . ARG B 1 41 ? 2.361 17.391 -4.266 1 97.62 41 ARG B CA 1
ATOM 1516 C C . ARG B 1 41 ? 1.902 16.953 -5.652 1 97.62 41 ARG B C 1
ATOM 1518 O O . ARG B 1 41 ? 1.355 17.75 -6.414 1 97.62 41 ARG B O 1
ATOM 1525 N N . GLY B 1 42 ? 2.094 15.695 -5.949 1 97.81 42 GLY B N 1
ATOM 1526 C CA . GLY B 1 42 ? 1.82 15.203 -7.289 1 97.81 42 GLY B CA 1
ATOM 1527 C C . GLY B 1 42 ? 0.346 15.227 -7.645 1 97.81 42 GLY B C 1
ATOM 1528 O O . GLY B 1 42 ? -0.51 15.031 -6.777 1 97.81 42 GLY B O 1
ATOM 1529 N N . ALA B 1 43 ? 0.018 15.305 -8.898 1 96.88 43 ALA B N 1
ATOM 1530 C CA . ALA B 1 43 ? -1.359 15.398 -9.375 1 96.88 43 ALA B CA 1
ATOM 1531 C C . ALA B 1 43 ? -2.096 14.07 -9.18 1 96.88 43 ALA B C 1
ATOM 1533 O O . ALA B 1 43 ? -3.326 14.039 -9.133 1 96.88 43 ALA B O 1
ATOM 1534 N N . ASP B 1 44 ? -1.379 13.039 -9.047 1 95.5 44 ASP B N 1
ATOM 1535 C CA . ASP B 1 44 ? -1.989 11.719 -8.93 1 95.5 44 ASP B CA 1
ATOM 1536 C C . ASP B 1 44 ? -2.26 11.367 -7.469 1 95.5 44 ASP B C 1
ATOM 1538 O O . ASP B 1 44 ? -2.803 10.305 -7.172 1 95.5 44 ASP B O 1
ATOM 1542 N N . CYS B 1 45 ? -1.9 12.219 -6.535 1 97.94 45 CYS B N 1
ATOM 1543 C CA . CYS B 1 45 ? -2.152 11.977 -5.121 1 97.94 45 CYS B CA 1
ATOM 1544 C C . CYS B 1 45 ? -3.629 12.156 -4.789 1 97.94 45 CYS B C 1
ATOM 1546 O O . CYS B 1 45 ? -4.312 12.969 -5.406 1 97.94 45 CYS B O 1
ATOM 1548 N N . THR B 1 46 ? -4.109 11.359 -3.816 1 98.12 46 THR B N 1
ATOM 1549 C CA . THR B 1 46 ? -5.477 11.492 -3.32 1 98.12 46 THR B CA 1
ATOM 1550 C C . THR B 1 46 ? -5.695 12.883 -2.721 1 98.12 46 THR B C 1
ATOM 1552 O O . THR B 1 46 ? -6.742 13.5 -2.934 1 98.12 46 THR B O 1
ATOM 1555 N N . VAL B 1 47 ? -4.762 13.367 -1.922 1 98.44 47 VAL B N 1
ATOM 1556 C CA . VAL B 1 47 ? -4.785 14.672 -1.264 1 98.44 47 VAL B CA 1
ATOM 1557 C C . VAL B 1 47 ? -3.551 15.477 -1.663 1 98.44 47 VAL B C 1
ATOM 1559 O O . VAL B 1 47 ? -2.424 15.094 -1.337 1 98.44 47 VAL B O 1
ATOM 1562 N N . ARG B 1 48 ? -3.756 16.547 -2.279 1 98.44 48 ARG B N 1
ATOM 1563 C CA . ARG B 1 48 ? -2.641 17.344 -2.779 1 98.44 48 ARG B CA 1
ATOM 1564 C C . ARG B 1 48 ? -2.242 18.422 -1.775 1 98.44 48 ARG B C 1
ATOM 1566 O O . ARG B 1 48 ? -3.088 19.188 -1.316 1 98.44 48 ARG B O 1
ATOM 1573 N N . LEU B 1 49 ? -1.053 18.453 -1.394 1 97.94 49 LEU B N 1
ATOM 1574 C CA . LEU B 1 49 ? -0.444 19.469 -0.538 1 97.94 49 LEU B CA 1
ATOM 1575 C C . LEU B 1 49 ? 0.481 20.375 -1.342 1 97.94 49 LEU B C 1
ATOM 1577 O O . LEU B 1 49 ? 1.541 19.938 -1.799 1 97.94 49 LEU B O 1
ATOM 1581 N N . GLN B 1 50 ? 0.132 21.609 -1.452 1 97.25 50 GLN B N 1
ATOM 1582 C CA . GLN B 1 50 ? 0.811 22.531 -2.357 1 97.25 50 GLN B CA 1
ATOM 1583 C C . GLN B 1 50 ? 2.008 23.188 -1.677 1 97.25 50 GLN B C 1
ATOM 1585 O O . GLN B 1 50 ? 1.916 24.328 -1.204 1 97.25 50 GLN B O 1
ATOM 1590 N N . HIS B 1 51 ? 3.084 22.547 -1.683 1 95.75 51 HIS B N 1
ATOM 1591 C CA . HIS B 1 51 ? 4.324 23.078 -1.122 1 95.75 51 HIS B CA 1
ATOM 1592 C C . HIS B 1 51 ? 5.539 22.453 -1.804 1 95.75 51 HIS B C 1
ATOM 1594 O O . HIS B 1 51 ? 5.578 21.25 -2.035 1 95.75 51 HIS B O 1
ATOM 1600 N N . GLN B 1 52 ? 6.504 23.234 -2.072 1 94.38 52 GLN B N 1
ATOM 1601 C CA . GLN B 1 52 ? 7.652 22.812 -2.867 1 94.38 52 GLN B CA 1
ATOM 1602 C C . GLN B 1 52 ? 8.453 21.734 -2.143 1 94.38 52 GLN B C 1
ATOM 1604 O O . GLN B 1 52 ? 9.102 20.891 -2.779 1 94.38 52 GLN B O 1
ATOM 1609 N N . GLN B 1 53 ? 8.414 21.734 -0.815 1 95.62 53 GLN B N 1
ATOM 1610 C CA . GLN B 1 53 ? 9.227 20.797 -0.049 1 95.62 53 GLN B CA 1
ATOM 1611 C C . GLN B 1 53 ? 8.469 19.5 0.211 1 95.62 53 GLN B C 1
ATOM 1613 O O . GLN B 1 53 ? 9.023 18.562 0.79 1 95.62 53 GLN B O 1
ATOM 1618 N N . VAL B 1 54 ? 7.223 19.484 -0.135 1 96.69 54 VAL B N 1
ATOM 1619 C CA . VAL B 1 54 ? 6.461 18.234 -0.042 1 96.69 54 VAL B CA 1
ATOM 1620 C C . VAL B 1 54 ? 6.797 17.344 -1.228 1 96.69 54 VAL B C 1
ATOM 1622 O O . VAL B 1 54 ? 6.816 17.781 -2.375 1 96.69 54 VAL B O 1
ATOM 1625 N N . SER B 1 55 ? 7.086 16.094 -0.976 1 97.25 55 SER B N 1
ATOM 1626 C CA . SER B 1 55 ? 7.391 15.148 -2.051 1 97.25 55 SER B CA 1
ATOM 1627 C C . SER B 1 55 ? 6.172 14.898 -2.934 1 97.25 55 SER B C 1
ATOM 1629 O O . SER B 1 55 ? 5.035 15.109 -2.502 1 97.25 55 SER B O 1
ATOM 1631 N N . ARG B 1 56 ? 6.418 14.531 -4.254 1 97.06 56 ARG B N 1
ATOM 1632 C CA . ARG B 1 56 ? 5.324 14.211 -5.164 1 97.06 56 ARG B CA 1
ATOM 1633 C C . ARG B 1 56 ? 4.395 13.164 -4.559 1 97.06 56 ARG B C 1
ATOM 1635 O O . ARG B 1 56 ? 3.174 13.258 -4.684 1 97.06 56 ARG B O 1
ATOM 1642 N N . ARG B 1 57 ? 4.957 12.18 -3.979 1 97.06 57 ARG B N 1
ATOM 1643 C CA . ARG B 1 57 ? 4.293 11.227 -3.1 1 97.06 57 ARG B CA 1
ATOM 1644 C C . ARG B 1 57 ? 4.957 11.188 -1.728 1 97.06 57 ARG B C 1
ATOM 1646 O O . ARG B 1 57 ? 6.102 10.75 -1.595 1 97.06 57 ARG B O 1
ATOM 1653 N N . HIS B 1 58 ? 4.277 11.578 -0.679 1 98.12 58 HIS B N 1
ATOM 1654 C CA . HIS B 1 58 ? 4.949 11.859 0.583 1 98.12 58 HIS B CA 1
ATOM 1655 C C . HIS B 1 58 ? 4.547 10.859 1.662 1 98.12 58 HIS B C 1
ATOM 1657 O O . HIS B 1 58 ? 5.406 10.312 2.359 1 98.12 58 HIS B O 1
ATOM 1663 N N . LEU B 1 59 ? 3.266 10.688 1.81 1 97.75 59 LEU B N 1
ATOM 1664 C CA . LEU B 1 59 ? 2.697 9.844 2.854 1 97.75 59 LEU B CA 1
ATOM 1665 C C . LEU B 1 59 ? 1.538 9.008 2.312 1 97.75 59 LEU B C 1
ATOM 1667 O O . LEU B 1 59 ? 0.709 9.516 1.554 1 97.75 59 LEU B O 1
ATOM 1671 N N . GLN B 1 60 ? 1.471 7.758 2.738 1 98.19 60 GLN B N 1
ATOM 1672 C CA . GLN B 1 60 ? 0.398 6.867 2.311 1 98.19 60 GLN B CA 1
ATOM 1673 C C . GLN B 1 60 ? -0.341 6.281 3.51 1 98.19 60 GLN B C 1
ATOM 1675 O O . GLN B 1 60 ? 0.286 5.836 4.473 1 98.19 60 GLN B O 1
ATOM 1680 N N . LEU B 1 61 ? -1.627 6.406 3.512 1 97.81 61 LEU B N 1
ATOM 1681 C CA . LEU B 1 61 ? -2.502 5.637 4.391 1 97.81 61 LEU B CA 1
ATOM 1682 C C . LEU B 1 61 ? -3.078 4.43 3.66 1 97.81 61 LEU B C 1
ATOM 1684 O O . LEU B 1 61 ? -3.799 4.582 2.672 1 97.81 61 LEU B O 1
ATOM 1688 N N . GLU B 1 62 ? -2.793 3.311 4.098 1 96.69 62 GLU B N 1
ATOM 1689 C CA . GLU B 1 62 ? -3.182 2.072 3.43 1 96.69 62 GLU B CA 1
ATOM 1690 C C . GLU B 1 62 ? -4.18 1.281 4.27 1 96.69 62 GLU B C 1
ATOM 1692 O O . GLU B 1 62 ? -3.848 0.81 5.359 1 96.69 62 GLU B O 1
ATOM 1697 N N . PRO B 1 63 ? -5.398 1.059 3.766 1 96.25 63 PRO B N 1
ATOM 1698 C CA . PRO B 1 63 ? -6.352 0.225 4.5 1 96.25 63 PRO B CA 1
ATOM 1699 C C . PRO B 1 63 ? -6.039 -1.266 4.391 1 96.25 63 PRO B C 1
ATOM 1701 O O . PRO B 1 63 ? -5.574 -1.729 3.346 1 96.25 63 PRO B O 1
ATOM 1704 N N . TYR B 1 64 ? -6.27 -1.962 5.41 1 95.06 64 TYR B N 1
ATOM 1705 C CA . TYR B 1 64 ? -6.129 -3.414 5.402 1 95.06 64 TYR B CA 1
ATOM 1706 C C . TYR B 1 64 ? -6.98 -4.051 6.492 1 95.06 64 TYR B C 1
ATOM 1708 O O . TYR B 1 64 ? -7.551 -3.354 7.332 1 95.06 64 TYR B O 1
ATOM 1716 N N . LEU B 1 65 ? -7.141 -5.383 6.391 1 93.19 65 LEU B N 1
ATOM 1717 C CA . LEU B 1 65 ? -7.805 -6.191 7.406 1 93.19 65 LEU B CA 1
ATOM 1718 C C . LEU B 1 65 ? -6.867 -7.262 7.945 1 93.19 65 LEU B C 1
ATOM 1720 O O . LEU B 1 65 ? -6 -7.758 7.223 1 93.19 65 LEU B O 1
ATOM 1724 N N . GLU B 1 66 ? -6.957 -7.48 9.172 1 90.19 66 GLU B N 1
ATOM 1725 C CA . GLU B 1 66 ? -6.27 -8.617 9.781 1 90.19 66 GLU B CA 1
ATOM 1726 C C . GLU B 1 66 ? -7.223 -9.797 9.977 1 90.19 66 GLU B C 1
ATOM 1728 O O . GLU B 1 66 ? -8.43 -9.602 10.117 1 90.19 66 GLU B O 1
ATOM 1733 N N . LYS B 1 67 ? -6.578 -10.953 9.93 1 86.19 67 LYS B N 1
ATOM 1734 C CA . LYS B 1 67 ? -7.414 -12.133 10.125 1 86.19 67 LYS B CA 1
ATOM 1735 C C . LYS B 1 67 ? -8.234 -12.023 11.406 1 86.19 67 LYS B C 1
ATOM 1737 O O . LYS B 1 67 ? -7.688 -11.703 12.469 1 86.19 67 LYS B O 1
ATOM 1742 N N . GLY B 1 68 ? -9.484 -12.258 11.289 1 85.56 68 GLY B N 1
ATOM 1743 C CA . GLY B 1 68 ? -10.375 -12.273 12.438 1 85.56 68 GLY B CA 1
ATOM 1744 C C . GLY B 1 68 ? -10.867 -10.898 12.836 1 85.56 68 GLY B C 1
ATOM 1745 O O . GLY B 1 68 ? -11.719 -10.766 13.719 1 85.56 68 GLY B O 1
ATOM 1746 N N . ASP B 1 69 ? -10.375 -9.867 12.305 1 85.69 69 ASP B N 1
ATOM 1747 C CA . ASP B 1 69 ? -10.805 -8.508 12.602 1 85.69 69 ASP B CA 1
ATOM 1748 C C . ASP B 1 69 ? -11.906 -8.047 11.648 1 85.69 69 ASP B C 1
ATOM 1750 O O . ASP B 1 69 ? -11.836 -8.312 10.445 1 85.69 69 ASP B O 1
ATOM 1754 N N . LEU B 1 70 ? -12.93 -7.453 12.188 1 84.19 70 LEU B N 1
ATOM 1755 C CA . LEU B 1 70 ? -14.047 -6.984 11.375 1 84.19 70 LEU B CA 1
ATOM 1756 C C . LEU B 1 70 ? -13.859 -5.52 10.992 1 84.19 70 LEU B C 1
ATOM 1758 O O . LEU B 1 70 ? -14.539 -5.023 10.086 1 84.19 70 LEU B O 1
ATOM 1762 N N . HIS B 1 71 ? -12.953 -4.887 11.664 1 89.12 71 HIS B N 1
ATOM 1763 C CA . HIS B 1 71 ? -12.797 -3.455 11.43 1 89.12 71 HIS B CA 1
ATOM 1764 C C . HIS B 1 71 ? -11.586 -3.174 10.547 1 89.12 71 HIS B C 1
ATOM 1766 O O . HIS B 1 71 ? -10.531 -3.801 10.719 1 89.12 71 HIS B O 1
ATOM 1772 N N . LEU B 1 72 ? -11.805 -2.254 9.719 1 92.31 72 LEU B N 1
ATOM 1773 C CA . LEU B 1 72 ? -10.734 -1.804 8.844 1 92.31 72 LEU B CA 1
ATOM 1774 C C . LEU B 1 72 ? -9.625 -1.114 9.633 1 92.31 72 LEU B C 1
ATOM 1776 O O . LEU B 1 72 ? -9.906 -0.329 10.547 1 92.31 72 LEU B O 1
ATOM 1780 N N . ARG B 1 73 ? -8.422 -1.478 9.289 1 93.31 73 ARG B N 1
ATOM 1781 C CA . ARG B 1 73 ? -7.242 -0.829 9.852 1 93.31 73 ARG B CA 1
ATOM 1782 C C . ARG B 1 73 ? -6.484 -0.055 8.773 1 93.31 73 ARG B C 1
ATOM 1784 O O . ARG B 1 73 ? -6.793 -0.163 7.59 1 93.31 73 ARG B O 1
ATOM 1791 N N . PHE B 1 74 ? -5.543 0.77 9.32 1 96.06 74 PHE B N 1
ATOM 1792 C CA . PHE B 1 74 ? -4.715 1.522 8.383 1 96.06 74 PHE B CA 1
ATOM 1793 C C . PHE B 1 74 ? -3.252 1.482 8.805 1 96.06 74 PHE B C 1
ATOM 1795 O O . PHE B 1 74 ? -2.945 1.418 10 1 96.06 74 PHE B O 1
ATOM 1802 N N . SER B 1 75 ? -2.42 1.517 7.828 1 96.44 75 SER B N 1
ATOM 1803 C CA . SER B 1 75 ? -1.002 1.755 8.086 1 96.44 75 SER B CA 1
ATOM 1804 C C . SER B 1 75 ? -0.541 3.064 7.453 1 96.44 75 SER B C 1
ATOM 1806 O O . SER B 1 75 ? -1.093 3.504 6.445 1 96.44 75 SER B O 1
ATOM 1808 N N . LEU B 1 76 ? 0.415 3.719 8.102 1 97.12 76 LEU B N 1
ATOM 1809 C CA . LEU B 1 76 ? 1.069 4.926 7.602 1 97.12 76 LEU B CA 1
ATOM 1810 C C . LEU B 1 76 ? 2.467 4.609 7.082 1 97.12 76 LEU B C 1
ATOM 1812 O O . LEU B 1 76 ? 3.266 3.977 7.777 1 97.12 76 LEU B O 1
ATOM 1816 N N . LYS B 1 77 ? 2.703 5.031 5.93 1 97 77 LYS B N 1
ATOM 1817 C CA . LYS B 1 77 ? 4.012 4.785 5.332 1 97 77 LYS B CA 1
ATOM 1818 C C . LYS B 1 77 ? 4.621 6.074 4.793 1 97 77 LYS B C 1
ATOM 1820 O O . LYS B 1 77 ? 3.939 6.867 4.141 1 97 77 LYS B O 1
ATOM 1825 N N . ASN B 1 78 ? 5.914 6.297 5.176 1 97.38 78 ASN B N 1
ATOM 1826 C CA . ASN B 1 78 ? 6.637 7.422 4.598 1 97.38 78 ASN B CA 1
ATOM 1827 C C . ASN B 1 78 ? 7.129 7.109 3.188 1 97.38 78 ASN B C 1
ATOM 1829 O O . ASN B 1 78 ? 7.898 6.168 2.988 1 97.38 78 ASN B O 1
ATOM 1833 N N . LEU B 1 79 ? 6.727 7.918 2.225 1 96.75 79 LEU B N 1
ATOM 1834 C CA . LEU B 1 79 ? 7.117 7.668 0.841 1 96.75 79 LEU B CA 1
ATOM 1835 C C . LEU B 1 79 ? 8.18 8.672 0.388 1 96.75 79 LEU B C 1
ATOM 1837 O O . LEU B 1 79 ? 8.617 8.633 -0.764 1 96.75 79 LEU B O 1
ATOM 1841 N N . SER B 1 80 ? 8.523 9.555 1.295 1 96.62 80 SER B N 1
ATOM 1842 C CA . SER B 1 80 ? 9.477 10.602 0.929 1 96.62 80 SER B CA 1
ATOM 1843 C C . SER B 1 80 ? 10.906 10.188 1.242 1 96.62 80 SER B C 1
ATOM 1845 O O . SER B 1 80 ? 11.203 9.758 2.357 1 96.62 80 SER B O 1
ATOM 1847 N N . ARG B 1 81 ? 11.812 10.344 0.272 1 91.5 81 ARG B N 1
ATOM 1848 C CA . ARG B 1 81 ? 13.227 10.078 0.481 1 91.5 81 ARG B CA 1
ATOM 1849 C C . ARG B 1 81 ? 13.945 11.312 1.015 1 91.5 81 ARG B C 1
ATOM 1851 O O . ARG B 1 81 ? 15.055 11.219 1.544 1 91.5 81 ARG B O 1
ATOM 1858 N N . LYS B 1 82 ? 13.344 12.461 0.932 1 87.62 82 LYS B N 1
ATOM 1859 C CA . LYS B 1 82 ? 14 13.742 1.148 1 87.62 82 LYS B CA 1
ATOM 1860 C C . LYS B 1 82 ? 13.609 14.336 2.498 1 87.62 82 LYS B C 1
ATOM 1862 O O . LYS B 1 82 ? 14.445 14.938 3.182 1 87.62 82 LYS B O 1
ATOM 1867 N N . SER B 1 83 ? 12.344 14.141 2.777 1 86.75 83 SER B N 1
ATOM 1868 C CA . SER B 1 83 ? 11.781 14.914 3.885 1 86.75 83 SER B CA 1
ATOM 1869 C C . SER B 1 83 ? 11.586 14.039 5.121 1 86.75 83 SER B C 1
ATOM 1871 O O . SER B 1 83 ? 11.297 12.852 5.004 1 86.75 83 SER B O 1
ATOM 1873 N N . SER B 1 84 ? 11.75 14.695 6.188 1 87.56 84 SER B N 1
ATOM 1874 C CA . SER B 1 84 ? 11.539 14.023 7.465 1 87.56 84 SER B CA 1
ATOM 1875 C C . SER B 1 84 ? 10.055 13.898 7.785 1 87.56 84 SER B C 1
ATOM 1877 O O . SER B 1 84 ? 9.25 14.75 7.387 1 87.56 84 SER B O 1
ATOM 1879 N N . MET B 1 85 ? 9.695 12.844 8.406 1 94.06 85 MET B N 1
ATOM 1880 C CA . MET B 1 85 ? 8.336 12.602 8.875 1 94.06 85 MET B CA 1
ATOM 1881 C C . MET B 1 85 ? 8.344 11.945 10.25 1 94.06 85 MET B C 1
ATOM 1883 O O . MET B 1 85 ? 9.148 11.047 10.508 1 94.06 85 MET B O 1
ATOM 1887 N N . THR B 1 86 ? 7.531 12.492 11.164 1 95.75 86 THR B N 1
ATOM 1888 C CA . THR B 1 86 ? 7.379 11.844 12.461 1 95.75 86 THR B CA 1
ATOM 1889 C C . THR B 1 86 ? 5.93 11.422 12.695 1 95.75 86 THR B C 1
ATOM 1891 O O . THR B 1 86 ? 5.004 12.078 12.203 1 95.75 86 THR B O 1
ATOM 1894 N N . VAL B 1 87 ? 5.762 10.336 13.391 1 96.19 87 VAL B N 1
ATOM 1895 C CA . VAL B 1 87 ? 4.465 9.836 13.828 1 96.19 87 VAL B CA 1
ATOM 1896 C C . VAL B 1 87 ? 4.477 9.648 15.344 1 96.19 87 VAL B C 1
ATOM 1898 O O . VAL B 1 87 ? 5.234 8.828 15.867 1 96.19 87 VAL B O 1
ATOM 1901 N N . ASN B 1 88 ? 3.643 10.484 15.961 1 94.94 88 ASN B N 1
ATOM 1902 C CA . ASN B 1 88 ? 3.6 10.484 17.422 1 94.94 88 ASN B CA 1
ATOM 1903 C C . ASN B 1 88 ? 4.992 10.664 18.016 1 94.94 88 ASN B C 1
ATOM 1905 O O . ASN B 1 88 ? 5.375 9.938 18.938 1 94.94 88 ASN B O 1
ATOM 1909 N N . GLY B 1 89 ? 5.742 11.484 17.391 1 93.25 89 GLY B N 1
ATOM 1910 C CA . GLY B 1 89 ? 7.039 11.867 17.922 1 93.25 89 GLY B CA 1
ATOM 1911 C C . GLY B 1 89 ? 8.172 10.969 17.453 1 93.25 89 GLY B C 1
ATOM 1912 O O . GLY B 1 89 ? 9.336 11.234 17.75 1 93.25 89 GLY B O 1
ATOM 1913 N N . THR B 1 90 ? 7.906 9.891 16.797 1 93 90 THR B N 1
ATOM 1914 C CA . THR B 1 90 ? 8.914 8.945 16.328 1 93 90 THR B CA 1
ATOM 1915 C C . THR B 1 90 ? 9.227 9.188 14.852 1 93 90 THR B C 1
ATOM 1917 O O . THR B 1 90 ? 8.312 9.273 14.023 1 93 90 THR B O 1
ATOM 1920 N N . GLN B 1 91 ? 10.492 9.211 14.617 1 94.88 91 GLN B N 1
ATOM 1921 C CA . GLN B 1 91 ? 10.922 9.445 13.242 1 94.88 91 GLN B CA 1
ATOM 1922 C C . GLN B 1 91 ? 10.578 8.258 12.352 1 94.88 91 GLN B C 1
ATOM 1924 O O . GLN B 1 91 ? 10.828 7.109 12.711 1 94.88 91 GLN B O 1
ATOM 1929 N N . LEU B 1 92 ? 9.992 8.484 11.219 1 94.75 92 LEU B N 1
ATOM 1930 C CA . LEU B 1 92 ? 9.719 7.5 10.18 1 94.75 92 LEU B CA 1
ATOM 1931 C C . LEU B 1 92 ? 10.523 7.805 8.922 1 94.75 92 LEU B C 1
ATOM 1933 O O . LEU B 1 92 ? 10.328 8.844 8.289 1 94.75 92 LEU B O 1
ATOM 1937 N N . TRP B 1 93 ? 11.43 6.93 8.578 1 94.12 93 TRP B N 1
ATOM 1938 C CA . TRP B 1 93 ? 12.258 7.109 7.395 1 94.12 93 TRP B CA 1
ATOM 1939 C C . TRP B 1 93 ? 11.578 6.52 6.16 1 94.12 93 TRP B C 1
ATOM 1941 O O . TRP B 1 93 ? 10.516 5.898 6.266 1 94.12 93 TRP B O 1
ATOM 1951 N N . TYR B 1 94 ? 12.266 6.785 5.051 1 95.25 94 TYR B N 1
ATOM 1952 C CA . TYR B 1 94 ? 11.719 6.328 3.777 1 95.25 94 TYR B CA 1
ATOM 1953 C C . TYR B 1 94 ? 11.297 4.867 3.855 1 95.25 94 TYR B C 1
ATOM 1955 O O . TYR B 1 94 ? 12.07 4.02 4.309 1 95.25 94 TYR B O 1
ATOM 1963 N N . LEU B 1 95 ? 10.047 4.543 3.576 1 95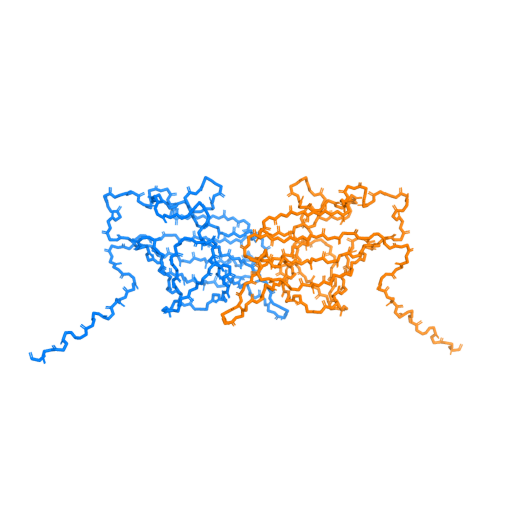.62 95 LEU B N 1
ATOM 1964 C CA . LEU B 1 95 ? 9.391 3.246 3.453 1 95.62 95 LEU B CA 1
ATOM 1965 C C . LEU B 1 95 ? 9.109 2.646 4.828 1 95.62 95 LEU B C 1
ATOM 1967 O O . LEU B 1 95 ? 8.539 1.557 4.93 1 95.62 95 LEU B O 1
ATOM 1971 N N . HIS B 1 96 ? 9.539 3.375 5.859 1 95.69 96 HIS B N 1
ATOM 1972 C CA . HIS B 1 96 ? 9.055 2.924 7.164 1 95.69 96 HIS B CA 1
ATOM 1973 C C . HIS B 1 96 ? 7.535 2.98 7.238 1 95.69 96 HIS B C 1
ATOM 1975 O O . HIS B 1 96 ? 6.922 3.934 6.754 1 95.69 96 HIS B O 1
ATOM 1981 N N . GLN B 1 97 ? 7.012 1.948 7.789 1 95.56 97 GLN B N 1
ATOM 1982 C CA . GLN B 1 97 ? 5.562 1.812 7.914 1 95.56 97 GLN B CA 1
ATOM 1983 C C . GLN B 1 97 ? 5.164 1.479 9.352 1 95.56 97 GLN B C 1
ATOM 1985 O O . GLN B 1 97 ? 5.805 0.653 10 1 95.56 97 GLN B O 1
ATOM 1990 N N . VAL B 1 98 ? 4.082 2.143 9.859 1 95.25 98 VAL B N 1
ATOM 1991 C CA . VAL B 1 98 ? 3.547 1.867 11.188 1 95.25 98 VAL B CA 1
ATOM 1992 C C . VAL B 1 98 ? 2.023 1.787 11.125 1 95.25 98 VAL B C 1
ATOM 1994 O O . VAL B 1 98 ? 1.396 2.43 10.281 1 95.25 98 VAL B O 1
ATOM 1997 N N . PRO B 1 99 ? 1.377 0.915 11.977 1 94.19 99 PRO B N 1
ATOM 1998 C CA . PRO B 1 99 ? -0.086 0.937 12.039 1 94.19 99 PRO B CA 1
ATOM 1999 C C . PRO B 1 99 ? -0.633 2.25 12.594 1 94.19 99 PRO B C 1
ATOM 2001 O O . PRO B 1 99 ? 0.007 2.881 13.438 1 94.19 99 PRO B O 1
ATOM 2004 N N . LEU B 1 100 ? -1.743 2.664 12.039 1 94.31 100 LEU B N 1
ATOM 2005 C CA . LEU B 1 100 ? -2.475 3.775 12.641 1 94.31 100 LEU B CA 1
ATOM 2006 C C . LEU B 1 100 ? -3.107 3.361 13.961 1 94.31 100 LEU B C 1
ATOM 2008 O O . LEU B 1 100 ? -3.783 2.332 14.039 1 94.31 100 LEU B O 1
ATOM 2012 N N . SER B 1 101 ? -2.752 4.051 14.992 1 87.88 101 SER B N 1
ATOM 2013 C CA . SER B 1 101 ? -3.268 3.711 16.312 1 87.88 101 SER B CA 1
ATOM 2014 C C . SER B 1 101 ? -3.904 4.922 16.984 1 87.88 101 SER B C 1
ATOM 2016 O O . SER B 1 101 ? -3.205 5.859 17.375 1 87.88 101 SER B O 1
ATOM 2018 N N . GLY B 1 102 ? -5.293 4.895 17.219 1 89.75 102 GLY B N 1
ATOM 2019 C CA . GLY B 1 102 ? -5.922 6.008 17.906 1 89.75 102 GLY B CA 1
ATOM 2020 C C . GLY B 1 102 ? -5.695 7.34 17.219 1 89.75 102 GLY B C 1
ATOM 2021 O O . GLY B 1 102 ? -5.66 7.41 15.992 1 89.75 102 GLY B O 1
ATOM 2022 N N . ALA B 1 103 ? -5.727 8.398 18.094 1 95.94 103 ALA B N 1
ATOM 2023 C CA . ALA B 1 103 ? -5.375 9.719 17.578 1 95.94 103 ALA B CA 1
ATOM 2024 C C . ALA B 1 103 ? -3.891 9.797 17.234 1 95.94 103 ALA B C 1
ATOM 2026 O O . ALA B 1 103 ? -3.031 9.641 18.109 1 95.94 103 ALA B O 1
ATOM 2027 N N . THR B 1 104 ? -3.611 9.859 15.992 1 97.06 104 THR B N 1
ATOM 2028 C CA . THR B 1 104 ? -2.236 9.82 15.508 1 97.06 104 THR B CA 1
ATOM 2029 C C . THR B 1 104 ? -1.79 11.203 15.039 1 97.06 104 THR B C 1
ATOM 2031 O O . THR B 1 104 ? -2.475 11.844 14.234 1 97.06 104 THR B O 1
ATOM 2034 N N . ARG B 1 105 ? -0.662 11.672 15.555 1 97.75 105 ARG B N 1
ATOM 2035 C CA . ARG B 1 105 ? -0.099 12.961 15.156 1 97.75 105 ARG B CA 1
ATOM 2036 C C . ARG B 1 105 ? 1.062 12.781 14.188 1 97.75 105 ARG B C 1
ATOM 2038 O O . ARG B 1 105 ? 2.021 12.07 14.484 1 97.75 105 ARG B O 1
ATOM 2045 N N . VAL B 1 106 ? 0.969 13.43 13.062 1 97.75 106 VAL B N 1
ATOM 2046 C CA . VAL B 1 106 ? 1.978 13.328 12.016 1 97.75 106 VAL B CA 1
ATOM 2047 C C . VAL B 1 106 ? 2.568 14.711 11.727 1 97.75 106 VAL B C 1
ATOM 2049 O O . VAL B 1 106 ? 1.835 15.688 11.594 1 97.75 106 VAL B O 1
ATOM 2052 N N . LEU B 1 107 ? 3.836 14.758 11.688 1 97.06 107 LEU B N 1
ATOM 2053 C CA . LEU B 1 107 ? 4.539 15.977 11.289 1 97.06 107 LEU B CA 1
ATOM 2054 C C . LEU B 1 107 ? 5.34 15.742 10.016 1 97.06 107 LEU B C 1
ATOM 2056 O O . LEU B 1 107 ? 6.195 14.859 9.969 1 97.06 107 LEU B O 1
ATOM 2060 N N . LEU B 1 108 ? 5.008 16.484 8.984 1 95.75 108 LEU B N 1
ATOM 2061 C CA . LEU B 1 108 ? 5.738 16.453 7.727 1 95.75 108 LEU B CA 1
ATOM 2062 C C . LEU B 1 108 ? 6.551 17.734 7.543 1 95.75 108 LEU B C 1
ATOM 2064 O O . LEU B 1 108 ? 6.066 18.828 7.824 1 95.75 108 LEU B O 1
ATOM 2068 N N . GLU B 1 109 ? 7.867 17.516 7.148 1 89.75 109 GLU B N 1
ATOM 2069 C CA . GLU B 1 109 ? 8.539 18.688 6.598 1 89.75 109 GLU B CA 1
ATOM 2070 C C . GLU B 1 109 ? 7.855 19.172 5.324 1 89.75 109 GLU B C 1
ATOM 2072 O O . GLU B 1 109 ? 7.414 18.375 4.504 1 89.75 109 GLU B O 1
ATOM 2077 N N . PRO B 1 110 ? 7.598 20.531 5.25 1 89.44 110 PRO B N 1
ATOM 2078 C CA . PRO B 1 110 ? 8.258 21.656 5.926 1 89.44 110 PRO B CA 1
ATOM 2079 C C . PRO B 1 110 ? 7.453 22.172 7.113 1 89.44 110 PRO B C 1
ATOM 2081 O O . PRO B 1 110 ? 7.457 23.375 7.387 1 89.44 110 PRO B O 1
ATOM 2084 N N . GLY B 1 111 ? 6.656 21.516 7.762 1 93.88 111 GLY B N 1
ATOM 2085 C CA . GLY B 1 111 ? 5.938 21.984 8.938 1 93.88 111 GLY B CA 1
ATOM 2086 C C . GLY B 1 111 ? 4.453 21.672 8.891 1 93.88 111 GLY B C 1
ATOM 2087 O O . GLY B 1 111 ? 3.65 22.375 9.508 1 93.88 111 GLY B O 1
ATOM 2088 N N . ILE B 1 112 ? 4.113 20.766 8.164 1 97.25 112 ILE B N 1
ATOM 2089 C CA . ILE B 1 112 ? 2.711 20.359 8.094 1 97.25 112 ILE B CA 1
ATOM 2090 C C . ILE B 1 112 ? 2.391 19.422 9.242 1 97.25 112 ILE B C 1
ATOM 2092 O O . ILE B 1 112 ? 3.078 18.422 9.445 1 97.25 112 ILE B O 1
ATOM 2096 N N . HIS B 1 113 ? 1.383 19.766 10 1 98.12 113 HIS B N 1
ATOM 2097 C CA . HIS B 1 113 ? 0.856 18.938 11.07 1 98.12 113 HIS B CA 1
ATOM 2098 C C . HIS B 1 113 ? -0.428 18.234 10.648 1 98.12 113 HIS B C 1
ATOM 2100 O O . HIS B 1 113 ? -1.295 18.844 10.016 1 98.12 113 HIS B O 1
ATOM 2106 N N . MET B 1 114 ? -0.506 17.031 11.016 1 98.5 114 MET B N 1
ATOM 2107 C CA . MET B 1 114 ? -1.74 16.281 10.805 1 98.5 114 MET B CA 1
ATOM 2108 C C . MET B 1 114 ? -2.166 15.578 12.086 1 98.5 114 MET B C 1
ATOM 2110 O O . MET B 1 114 ? -1.328 15.023 12.805 1 98.5 114 MET B O 1
ATOM 2114 N N . LEU B 1 115 ? -3.395 15.641 12.391 1 98.44 115 LEU B N 1
ATOM 2115 C CA . LEU B 1 115 ? -4.027 14.773 13.383 1 98.44 115 LEU B CA 1
ATOM 2116 C C . LEU B 1 115 ? -5.051 13.859 12.727 1 98.44 115 LEU B C 1
ATOM 2118 O O . LEU B 1 115 ? -6.016 14.328 12.117 1 98.44 115 LEU B O 1
ATOM 2122 N N . ILE B 1 116 ? -4.867 12.586 12.82 1 98.5 116 ILE B N 1
ATOM 2123 C CA . ILE B 1 116 ? -5.711 11.609 12.141 1 98.5 116 ILE B CA 1
ATOM 2124 C C . ILE B 1 116 ? -6.465 10.773 13.172 1 98.5 116 ILE B C 1
ATOM 2126 O O . ILE B 1 116 ? -5.855 10.18 14.062 1 98.5 116 ILE B O 1
ATOM 2130 N N . ASN B 1 117 ? -7.734 10.734 13.07 1 97.81 117 ASN B N 1
ATOM 2131 C CA . ASN B 1 117 ? -8.602 9.898 13.891 1 97.81 117 ASN B CA 1
ATOM 2132 C C . ASN B 1 117 ? -9.469 8.977 13.039 1 97.81 117 ASN B C 1
ATOM 2134 O O . ASN B 1 117 ? -10.164 9.438 12.133 1 97.81 117 ASN B O 1
ATOM 2138 N N . LEU B 1 118 ? -9.398 7.723 13.344 1 96.69 118 LEU B N 1
ATOM 2139 C CA . LEU B 1 118 ? -10.195 6.742 12.609 1 96.69 118 LEU B CA 1
ATOM 2140 C C . LEU B 1 118 ? -11.461 6.387 13.383 1 96.69 118 LEU B C 1
ATOM 2142 O O . LEU B 1 118 ? -11.406 6.074 14.57 1 96.69 118 LEU B O 1
ATOM 2146 N N . GLU B 1 119 ? -12.539 6.551 12.797 1 94.69 119 GLU B N 1
ATOM 2147 C CA . GLU B 1 119 ? -13.797 5.938 13.211 1 94.69 119 GLU B CA 1
ATOM 2148 C C . GLU B 1 119 ? -14.086 4.668 12.406 1 94.69 119 GLU B C 1
ATOM 2150 O O . GLU B 1 119 ? -14.5 4.738 11.25 1 94.69 119 GLU B O 1
ATOM 2155 N N . PRO B 1 120 ? -13.953 3.568 13.039 1 89.25 120 PRO B N 1
ATOM 2156 C CA . PRO B 1 120 ? -14.07 2.314 12.297 1 89.25 120 PRO B CA 1
ATOM 2157 C C . PRO B 1 120 ? -15.5 2.039 11.828 1 89.25 120 PRO B C 1
ATOM 2159 O O . PRO B 1 120 ? -16.453 2.357 12.539 1 89.25 120 PRO B O 1
ATOM 2162 N N . GLY B 1 121 ? -15.625 1.594 10.609 1 88.19 121 GLY B N 1
ATOM 2163 C CA . GLY B 1 121 ? -16.859 1.082 10.047 1 88.19 121 GLY B CA 1
ATOM 2164 C C . GLY B 1 121 ? -16.75 -0.355 9.57 1 88.19 121 GLY B C 1
ATOM 2165 O O . GLY B 1 121 ? -15.68 -0.954 9.633 1 88.19 121 GLY B O 1
ATOM 2166 N N . ILE B 1 122 ? -17.891 -0.914 9.172 1 83.94 122 ILE B N 1
ATOM 2167 C CA . ILE B 1 122 ? -17.906 -2.318 8.781 1 83.94 122 ILE B CA 1
ATOM 2168 C C . ILE B 1 122 ? -18 -2.43 7.258 1 83.94 122 ILE B C 1
ATOM 2170 O O . ILE B 1 122 ? -17.859 -3.521 6.699 1 83.94 122 ILE B O 1
ATOM 2174 N N . SER B 1 123 ? -18.172 -1.266 6.637 1 85.94 123 SER B N 1
ATOM 2175 C CA . SER B 1 123 ? -18.297 -1.286 5.18 1 85.94 123 SER B CA 1
ATOM 2176 C C . SER B 1 123 ? -17.016 -1.827 4.535 1 85.94 123 SER B C 1
ATOM 2178 O O . SER B 1 123 ? -15.914 -1.442 4.914 1 85.94 123 SER B O 1
ATOM 2180 N N . SER B 1 124 ? -17.125 -2.662 3.568 1 83.94 124 SER B N 1
ATOM 2181 C CA . SER B 1 124 ? -16 -3.201 2.812 1 83.94 124 SER B CA 1
ATOM 2182 C C . SER B 1 124 ? -15.93 -2.588 1.418 1 83.94 124 SER B C 1
ATOM 2184 O O . SER B 1 124 ? -15.219 -3.092 0.549 1 83.94 124 SER B O 1
ATOM 2186 N N . LYS B 1 125 ? -16.594 -1.543 1.247 1 89.38 125 LYS B N 1
ATOM 2187 C CA . LYS B 1 125 ? -16.688 -1.022 -0.114 1 89.38 125 LYS B CA 1
ATOM 2188 C C . LYS B 1 125 ? -16.031 0.353 -0.224 1 89.38 125 LYS B C 1
ATOM 2190 O O . LYS B 1 125 ? -15.438 0.681 -1.249 1 89.38 125 LYS B O 1
ATOM 2195 N N . GLU B 1 126 ? -16.266 1.107 0.866 1 94.88 126 GLU B N 1
ATOM 2196 C CA . GLU B 1 126 ? -15.789 2.482 0.748 1 94.88 126 GLU B CA 1
ATOM 2197 C C . GLU B 1 126 ? -15.375 3.043 2.107 1 94.88 126 GLU B C 1
ATOM 2199 O O . GLU B 1 126 ? -15.664 2.441 3.145 1 94.88 126 GLU B O 1
ATOM 2204 N N . LEU B 1 127 ? -14.656 4.199 2.057 1 96.56 127 LEU B N 1
ATOM 2205 C CA . LEU B 1 127 ? -14.344 4.984 3.248 1 96.56 127 LEU B CA 1
ATOM 2206 C C . LEU B 1 127 ? -14.5 6.477 2.977 1 96.56 127 LEU B C 1
ATOM 2208 O O . LEU B 1 127 ? -14.555 6.898 1.818 1 96.56 127 LEU B O 1
ATOM 2212 N N . THR B 1 128 ? -14.656 7.223 4.055 1 97.56 128 THR B N 1
ATOM 2213 C CA . THR B 1 128 ? -14.781 8.672 3.975 1 97.56 128 THR B CA 1
ATOM 2214 C C . THR B 1 128 ? -13.633 9.359 4.715 1 97.56 128 THR B C 1
ATOM 2216 O O . THR B 1 128 ? -13.258 8.938 5.812 1 97.56 128 THR B O 1
ATOM 2219 N N . CYS B 1 129 ? -13.055 10.367 4.098 1 98.31 129 CYS B N 1
ATOM 2220 C CA . CYS B 1 129 ? -12.094 11.242 4.75 1 98.31 129 CYS B CA 1
ATOM 2221 C C . CYS B 1 129 ? -12.664 12.641 4.945 1 98.31 129 CYS B C 1
ATOM 2223 O O . CYS B 1 129 ? -13.18 13.242 4.004 1 98.31 129 CYS B O 1
ATOM 2225 N N . ARG B 1 130 ? -12.609 13.086 6.141 1 98.75 130 ARG B N 1
ATOM 2226 C CA . ARG B 1 130 ? -12.992 14.461 6.465 1 98.75 130 ARG B CA 1
ATOM 2227 C C . ARG B 1 130 ? -11.781 15.297 6.848 1 98.75 130 ARG B C 1
ATOM 2229 O O . ARG B 1 130 ? -10.984 14.891 7.703 1 98.75 130 ARG B O 1
ATOM 2236 N N . PHE B 1 131 ? -11.688 16.438 6.184 1 98.75 131 PHE B N 1
ATOM 2237 C CA . PHE B 1 131 ? -10.523 17.281 6.422 1 98.75 131 PHE B CA 1
ATOM 2238 C C . PHE B 1 131 ? -10.922 18.578 7.109 1 98.75 131 PHE B C 1
ATOM 2240 O O . PHE B 1 131 ? -11.953 19.172 6.77 1 98.75 131 PHE B O 1
ATOM 2247 N N . HIS B 1 132 ? -10.164 18.906 8.109 1 98.25 132 HIS B N 1
ATOM 2248 C CA . HIS B 1 132 ? -10.352 20.141 8.844 1 98.25 132 HIS B CA 1
ATOM 2249 C C . HIS B 1 132 ? -9.047 20.938 8.938 1 98.25 132 HIS B C 1
ATOM 2251 O O . HIS B 1 132 ? -8.008 20.391 9.305 1 98.25 132 HIS B O 1
ATOM 2257 N N . LEU B 1 133 ? -9.164 22.188 8.602 1 98 133 LEU B N 1
ATOM 2258 C CA . LEU B 1 133 ? -7.992 23.047 8.734 1 98 133 LEU B CA 1
ATOM 2259 C C . LEU B 1 133 ? -7.961 23.719 10.109 1 98 133 LEU B C 1
ATOM 2261 O O . LEU B 1 133 ? -8.891 24.438 10.477 1 98 133 LEU B O 1
ATOM 2265 N N . SER B 1 134 ? -6.953 23.438 10.828 1 97.75 134 SER B N 1
ATOM 2266 C CA . SER B 1 134 ? -6.801 24 12.164 1 97.75 134 SER B CA 1
ATOM 2267 C C . SER B 1 134 ? -6.023 25.312 12.109 1 97.75 134 SER B C 1
ATOM 2269 O O . SER B 1 134 ? -5.027 25.422 11.391 1 97.75 134 SER B O 1
ATOM 2271 N N . GLN B 1 135 ? -6.441 26.266 12.875 1 94.56 135 GLN B N 1
ATOM 2272 C CA . GLN B 1 135 ? -5.766 27.56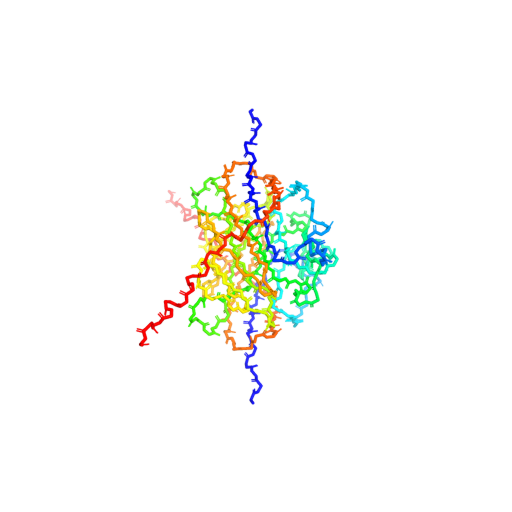2 12.93 1 94.56 135 GLN B CA 1
ATOM 2273 C C . GLN B 1 135 ? -4.613 27.531 13.938 1 94.56 135 GLN B C 1
ATOM 2275 O O . GLN B 1 135 ? -3.771 28.438 13.945 1 94.56 135 GLN B O 1
ATOM 2280 N N . SER B 1 136 ? -4.574 26.5 14.773 1 95.31 136 SER B N 1
ATOM 2281 C CA . SER B 1 136 ? -3.518 26.359 15.773 1 95.31 136 SER B CA 1
ATOM 2282 C C . SER B 1 136 ? -2.715 25.094 15.547 1 95.31 136 SER B C 1
ATOM 2284 O O . SER B 1 136 ? -3.211 24.125 14.953 1 95.31 136 SER B O 1
ATOM 2286 N N . PRO B 1 137 ? -1.476 25.125 15.969 1 95.56 137 PRO B N 1
ATOM 2287 C CA . PRO B 1 137 ? -0.657 23.922 15.828 1 95.56 137 PRO B CA 1
ATOM 228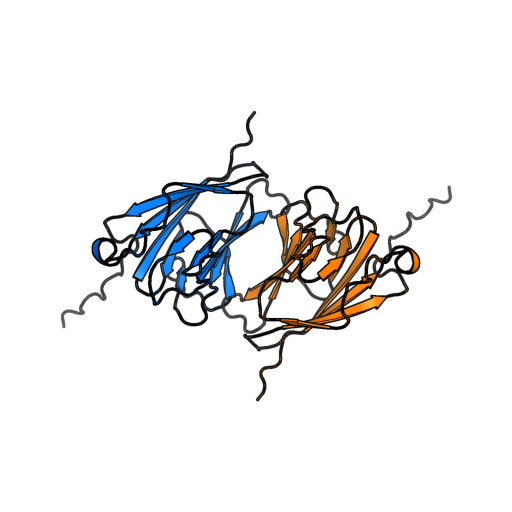8 C C . PRO B 1 137 ? -1.29 22.703 16.484 1 95.56 137 PRO B C 1
ATOM 2290 O O . PRO B 1 137 ? -1.924 22.812 17.531 1 95.56 137 PRO B O 1
ATOM 2293 N N . LEU B 1 138 ? -1.126 21.625 15.859 1 96.19 138 LEU B N 1
ATOM 2294 C CA . LEU B 1 138 ? -1.727 20.391 16.328 1 96.19 138 LEU B CA 1
ATOM 2295 C C . LEU B 1 138 ? -0.731 19.578 17.172 1 96.19 138 LEU B C 1
ATOM 2297 O O . LEU B 1 138 ? -1.115 18.641 17.859 1 96.19 138 LEU B O 1
ATOM 2301 N N . ILE B 1 139 ? 0.522 19.891 17.031 1 91.5 139 ILE B N 1
ATOM 2302 C CA . ILE B 1 139 ? 1.601 19.219 17.75 1 91.5 139 ILE B CA 1
ATOM 2303 C C . ILE B 1 139 ? 2.395 20.25 18.547 1 91.5 139 ILE B C 1
ATOM 2305 O O . ILE B 1 139 ? 2.818 21.281 18.016 1 91.5 139 ILE B O 1
ATOM 2309 N N . THR B 1 140 ? 2.404 20.141 19.859 1 83.88 140 THR B N 1
ATOM 2310 C CA . THR B 1 140 ? 3.127 21.078 20.703 1 83.88 140 THR B CA 1
ATOM 2311 C C . THR B 1 140 ? 4.582 20.641 20.875 1 83.88 140 THR B C 1
ATOM 2313 O O . THR B 1 140 ? 4.867 19.469 21.094 1 83.88 140 THR B O 1
ATOM 2316 N N . TRP B 1 141 ? 5.477 21.422 20.297 1 68 141 TRP B N 1
ATOM 2317 C CA . TRP B 1 141 ? 6.891 21.141 20.547 1 68 141 TRP B CA 1
ATOM 2318 C C . TRP B 1 141 ? 7.301 21.625 21.938 1 68 141 TRP B C 1
ATOM 2320 O O . TRP B 1 141 ? 6.797 22.625 22.422 1 68 141 TRP B O 1
ATOM 2330 N N . LEU B 1 142 ? 7.441 20.719 22.891 1 53.72 142 LEU B N 1
ATOM 2331 C CA . LEU B 1 142 ? 7.984 21.172 24.156 1 53.72 142 LEU B CA 1
ATOM 2332 C C . LEU B 1 142 ? 9.156 22.125 23.938 1 53.72 142 LEU B C 1
ATOM 2334 O O . LEU B 1 142 ? 10.109 21.797 23.234 1 53.72 142 LEU B O 1
ATOM 2338 N N . LYS B 1 143 ? 8.93 23.344 23.797 1 52.06 143 LYS B N 1
ATOM 2339 C CA . LYS B 1 143 ? 10.039 24.297 23.844 1 52.06 143 LYS B CA 1
ATOM 2340 C C . LYS B 1 143 ? 11.102 23.844 24.844 1 52.06 143 LYS B C 1
ATOM 2342 O O . LYS B 1 143 ? 10.773 23.328 25.922 1 52.06 143 LYS B O 1
ATOM 2347 N N . PRO B 1 144 ? 12.383 23.547 24.391 1 50.88 144 PRO B N 1
ATOM 2348 C CA . PRO B 1 144 ? 13.383 23.297 25.438 1 50.88 144 PRO B CA 1
ATOM 2349 C C . PRO B 1 144 ? 13.234 24.219 26.641 1 50.88 144 PRO B C 1
ATOM 2351 O O . PRO B 1 144 ? 12.953 25.422 26.469 1 50.88 144 PRO B O 1
ATOM 2354 N N . GLU B 1 145 ? 12.859 23.703 27.75 1 47.19 145 GLU B N 1
ATOM 2355 C CA . GLU B 1 145 ? 12.961 24.516 28.953 1 47.19 145 GLU B CA 1
ATOM 2356 C C . GLU B 1 145 ? 14.203 25.391 28.938 1 47.19 145 GLU B C 1
ATOM 2358 O O . GLU B 1 145 ? 15.32 24.891 28.766 1 47.19 145 GLU B O 1
ATOM 2363 N N . GLU B 1 146 ? 14.188 26.531 28.328 1 46.56 146 GLU B N 1
ATOM 2364 C CA . GLU B 1 146 ? 15.281 27.469 28.547 1 46.56 146 GLU B CA 1
ATOM 2365 C C . GLU B 1 146 ? 15.875 27.312 29.938 1 46.56 146 GLU B C 1
ATOM 2367 O O . GLU B 1 146 ? 15.156 27.438 30.938 1 46.56 146 GLU B O 1
ATOM 2372 N N . SER B 1 147 ? 16.844 26.328 30.078 1 42.19 147 SER B N 1
ATOM 2373 C CA . SER B 1 147 ? 17.562 26.344 31.344 1 42.19 147 SER B CA 1
ATOM 2374 C C . SER B 1 147 ? 17.891 27.766 31.781 1 42.19 147 SER B C 1
ATOM 2376 O O . SER B 1 147 ? 18.625 28.484 31.094 1 42.19 147 SER B O 1
ATOM 2378 N N . LYS B 1 148 ? 17.031 28.516 32.406 1 44.53 148 LYS B N 1
ATOM 2379 C CA . LYS B 1 148 ? 17.438 29.688 33.188 1 44.53 148 LYS B CA 1
ATOM 2380 C C . LYS B 1 148 ? 18.656 29.359 34.062 1 44.53 148 LYS B C 1
ATOM 2382 O O . LYS B 1 148 ? 18.547 28.578 35 1 44.53 148 LYS B O 1
ATOM 2387 N N . ASP B 1 149 ? 19.875 29.234 33.406 1 34.19 149 ASP B N 1
ATOM 2388 C CA . ASP B 1 149 ? 20.984 29.562 34.281 1 34.19 149 ASP B CA 1
ATOM 2389 C C . ASP B 1 149 ? 20.906 31.016 34.75 1 34.19 149 ASP B C 1
ATOM 2391 O O . ASP B 1 149 ? 20.594 31.906 33.969 1 34.19 149 ASP B O 1
#

Foldseek 3Di:
DPWFAKEKEKEKEDQCCVPQVQQVQADQKDKDWQAKAWEFCAPPGNGHGDDPQTHNTAKIWHWDDDPPDQWIWIKIFGCDQRKWKDKPRHTHHHGRMDTDDAFIWMAIPPGMIMTIGMDIIRDNTMHMYGYHYDPDHPDDDPPPPPPPD/DPWFAKEKEKEKEDQCCVPQVQQVQADQKDKDWQAKAWEFCAPPGNGHGDDPQTHNTAKIWHWDDDPPDQWIWTKIFGCDQRKWKDKPRHTHHHGRMDTDDAFIWMAIPPGMIMTIGMDITRDNTMHMYGYHYDPDDPDDDPDPPPPPD

Sequence (298 aa):
MEEQVSVLNISLHHPEQERNGVFSEVPAQLQQDLSPIVFGRGADCTVRLQHQQVSRRHLQLEPYLEKGDLHLRFSLKNLSRKSSMTVNGTQLWYLHQVPLSGATRVLLEPGIHMLINLEPGISSKELTCRFHLSQSPLITWLKPEESKDMEEQVSVLNISLHHPEQERNGVFSEVPAQLQQDLSPIVFGRGADCTVRLQHQQVSRRHLQLEPYLEKGDLHLRFSLKNLSRKSSMTVNGTQLWYLHQVPLSGATRVLLEPGIHMLINLEPGISSKELTCRFHLSQSPLITWLKPEESKD

pLDDT: mean 91.56, std 12.63, range [33.72, 98.75]

Secondary structure (DSSP, 8-state):
---PPEEEEEEEE-TTHHHH-TTTT--SEEEE-SSPEEEESSTTSSEE---TTS-SS-EEEEEEB-TT--S-EEEEEE--SSS-EEETTEEE-TTBEEE--SSEEEEETTTEEEEEEEE----SS-EEEEEEE-SS-SS----------/---PPEEEEEEEE-TTHHHH-TTTT--SEEEE-SSPEEEESSTTSSEE---TTS-SS-EEEEEEB-TT--S-EEEEEE--SSS-EEETTEE--TTBEEE--SSEEEEETTTEEEEEEEE----SS-EEEEEEE-SS-SS----------

InterPro domains:
  IPR000253 Forkhead-associated (FHA) domain [PF00498] (37-101)
  IPR000253 Forkhead-associated (FHA) domain [PS50006] (37-92)
  IPR000253 Forkhead-associated (FHA) domain [SM00240] (36-92)
  IPR008984 SMAD/FHA domain superfamily [SSF49879] (26-109)
  IPR033621 TRAF-interacting protein with FHA domain-containing protein [PTHR31266] (1-140)

Nearest PDB structures (foldseek):
  8wwy-assembly2_D  TM=9.676E-01  e=2.217E-18  Mus musculus
  4zgi-assembly1_A-2  TM=9.569E-01  e=1.491E-15  Homo sapiens
  6l9u-assembly1_A-2  TM=9.312E-01  e=6.074E-16  Mus musculus
  6l9v-assembly1_A  TM=9.331E-01  e=2.611E-14  Mus musculus
  2jql-assembly1_A  TM=6.456E-01  e=2.061E-04  unclassified

Organism: Latimeria chalumnae (NCBI:txid7897)

Radius of gyration: 21.66 Å; Cα contacts (8 Å, |Δi|>4): 716; chains: 2; bounding box: 59×81×58 Å

Solvent-accessible surface area (backbone atoms only — not comparable to full-atom values): 15973 Å² total; per-residue (Å²): 128,82,62,47,52,24,35,36,42,34,35,36,23,42,94,55,42,90,78,60,43,30,58,71,68,48,60,59,62,46,76,45,54,73,61,65,43,28,36,12,43,29,88,85,30,74,39,34,35,49,45,92,67,35,36,51,53,26,36,35,42,37,60,31,24,46,90,92,49,73,48,60,40,40,32,39,30,27,56,21,87,84,46,60,33,28,53,71,84,40,82,39,50,62,37,21,51,45,72,65,57,68,79,35,42,35,41,34,45,89,52,39,29,34,39,37,34,71,43,76,17,62,33,90,60,39,34,36,38,38,44,40,83,46,96,53,81,80,68,84,73,80,67,76,73,73,75,81,122,128,82,61,48,52,26,34,37,41,33,36,35,22,43,94,53,42,91,78,60,43,31,57,71,68,46,58,59,63,47,77,45,54,71,64,67,43,29,35,12,43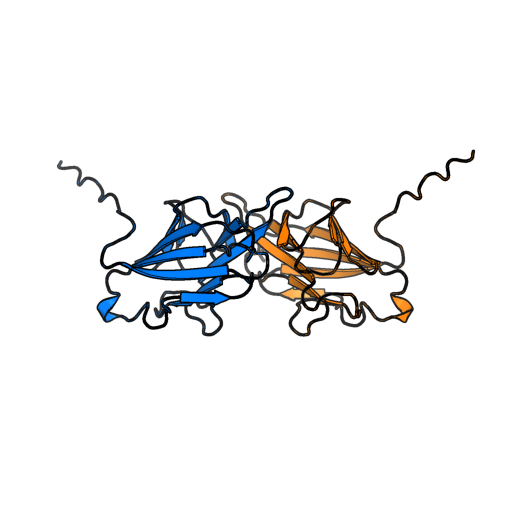,29,88,86,29,75,38,34,36,49,45,90,66,36,36,52,54,27,37,35,42,37,61,33,24,46,90,92,50,75,47,63,41,41,31,40,30,28,56,21,86,84,45,60,31,29,52,72,84,40,81,38,50,62,35,21,51,45,72,64,59,68,79,36,39,34,41,34,46,90,52,38,29,35,39,38,35,73,44,75,18,63,34,90,59,38,33,36,39,37,45,41,81,44,95,55,80,80,67,83,71,77,67,75,73,74,75,81,122